Protein 4L0M (pdb70)

Secondary structure (DSSP, 8-state):
-EEEE--HHHHHHHTT-EEEEEEEE-TTS--EEEEEEEETTEEEEEEE--SSHHHHHHHHHHHHHHS----EEEEEEEEE---SS---TT-EEEEEEEEESS---GGGTPPTTPPTTS-SSEEPPHHHHHHHHHHHHTT-SSS-EEEEEEEE-SS---SSTHHHHHHHH-TT--EE--HHHHHHHHHHTT--EEEEEEEEE-TTSTTHHHHHHHHHHHHHHHHH--HHHHHH-

Radius of gyration: 16.84 Å; Cα contacts (8 Å, |Δi|>4): 533; chains: 1; bounding box: 44×39×43 Å

CATH classification: 3.40.50.1580

Nearest PDB structures (foldseek):
  4l0m-assembly1_A-2  TM=1.003E+00  e=1.814E-49  Borreliella burgdorferi B31
  3eei-assembly1_B  TM=9.408E-01  e=2.701E-27  Neisseria meningitidis serogroup B
  3dp9-assembly1_A  TM=9.352E-01  e=5.980E-27  Vibrio cholerae
  4x24-assembly1_B  TM=9.252E-01  e=3.898E-27  Vibrio cholerae O395
  5dk6-assembly1_A  TM=9.199E-01  e=3.980E-26  Colwellia psychrerythraea 34H

Organism: Borreliella burgdorferi (strain ATCC 35210 / DSM 4680 / CIP 102532 / B31) (NCBI:txid224326)

Structure (mmCIF, N/CA/C/O backbone):
data_4L0M
#
_entry.id   4L0M
#
_cell.length_a   48.083
_cell.length_b   48.083
_cell.length_c   241.838
_cell.angle_alpha   90.000
_cell.angle_beta   90.000
_cell.angle_gamma   90.000
#
_symmetry.space_group_name_H-M   'P 43 21 2'
#
loop_
_entity.id
_entity.type
_entity.pdbx_description
1 polymer "putative 5'-methylthioadenosine/S-adenosylhomocysteine nucleosidase"
2 non-polymer ADENINE
3 water water
#
loop_
_atom_site.group_PDB
_atom_site.id
_atom_site.type_symbol
_atom_site.label_atom_id
_atom_site.label_alt_id
_atom_site.label_comp_id
_atom_site.label_asym_id
_atom_site.label_entity_id
_atom_site.label_seq_id
_atom_site.pdbx_PDB_ins_code
_atom_site.Cartn_x
_atom_site.Cartn_y
_atom_site.Cartn_z
_atom_site.occupancy
_atom_site.B_iso_or_equiv
_atom_site.auth_seq_id
_atom_site.auth_comp_id
_atom_site.auth_asym_id
_atom_site.auth_atom_id
_atom_site.pdbx_PDB_model_num
ATOM 9 N N . ILE A 1 24 ? 18.161 20.508 104.543 1.00 35.37 2 ILE A N 1
ATOM 10 C CA . ILE A 1 24 ? 17.103 19.515 104.399 1.00 30.76 2 ILE A CA 1
ATOM 11 C C . ILE A 1 24 ? 17.533 18.306 105.193 1.00 29.73 2 ILE A C 1
ATOM 12 O O . ILE A 1 24 ? 18.639 17.768 104.949 1.00 26.78 2 ILE A O 1
ATOM 17 N N . LEU A 1 25 ? 16.679 17.885 106.146 1.00 25.67 3 LEU A N 1
ATOM 18 C CA . LEU A 1 25 ? 16.949 16.712 106.964 1.00 24.73 3 LEU A CA 1
ATOM 19 C C . LEU A 1 25 ? 16.250 15.474 106.397 1.00 23.83 3 LEU A C 1
ATOM 20 O O . LEU A 1 25 ? 14.996 15.443 106.324 1.00 25.03 3 LEU A O 1
ATOM 25 N N . ILE A 1 26 ? 17.040 14.487 105.973 1.00 23.67 4 ILE A N 1
ATOM 26 C CA . ILE A 1 26 ? 16.515 13.256 105.390 1.00 26.06 4 ILE A CA 1
ATOM 27 C C . ILE A 1 26 ? 16.687 12.201 106.480 1.00 24.64 4 ILE A C 1
ATOM 28 O O . ILE A 1 26 ? 17.797 11.924 106.935 1.00 25.11 4 ILE A O 1
ATOM 33 N N . ILE A 1 27 ? 15.567 11.651 106.927 1.00 24.12 5 ILE A N 1
ATOM 34 C CA . ILE A 1 27 ? 15.537 10.806 108.118 1.00 23.31 5 ILE A CA 1
ATOM 35 C C . ILE A 1 27 ? 15.053 9.432 107.701 1.00 21.51 5 ILE A C 1
ATOM 36 O O . ILE A 1 27 ? 13.975 9.277 107.092 1.00 22.06 5 ILE A O 1
ATOM 41 N N . SER A 1 28 ? 15.813 8.459 108.136 1.00 22.69 6 SER A N 1
ATOM 42 C CA . SER A 1 28 ? 15.604 7.034 107.860 1.00 22.39 6 SER A CA 1
ATOM 43 C C . SER A 1 28 ? 15.819 6.312 109.171 1.00 24.02 6 SER A C 1
ATOM 44 O O . SER A 1 28 ? 16.609 6.772 110.017 1.00 23.27 6 SER A O 1
ATOM 47 N N . ALA A 1 29 ? 15.169 5.156 109.310 1.00 22.14 7 ALA A N 1
ATOM 48 C CA . ALA A 1 29 ? 15.208 4.371 110.545 1.00 23.33 7 ALA A CA 1
ATOM 49 C C . ALA A 1 29 ? 16.344 3.348 110.519 1.00 26.61 7 ALA A C 1
ATOM 50 O O . ALA A 1 29 ? 17.029 3.174 111.505 1.00 25.53 7 ALA A O 1
ATOM 60 N N . GLN A 1 31 ? 19.774 1.340 108.656 1.00 34.26 9 GLN A N 1
ATOM 61 C CA A GLN A 1 31 ? 20.996 1.628 107.899 0.50 37.15 9 GLN A CA 1
ATOM 62 C CA B GLN A 1 31 ? 20.997 1.623 107.902 0.50 35.46 9 GLN A CA 1
ATOM 63 C C . GLN A 1 31 ? 20.832 1.296 106.418 1.00 34.64 9 GLN A C 1
ATOM 64 O O . GLN A 1 31 ? 21.370 1.982 105.579 1.00 34.91 9 GLN A O 1
ATOM 75 N N . GLU A 1 32 ? 20.081 0.246 106.120 1.00 31.95 10 GLU A N 1
ATOM 76 C CA . GLU A 1 32 ? 19.790 -0.131 104.737 1.00 35.91 10 GLU A CA 1
ATOM 77 C C . GLU A 1 32 ? 19.040 0.974 104.010 1.00 32.37 10 GLU A C 1
ATOM 78 O O . GLU A 1 32 ? 19.197 1.152 102.796 1.00 31.38 10 GLU A O 1
ATOM 84 N N . GLU A 1 33 ? 18.183 1.677 104.749 1.00 29.24 11 GLU A N 1
ATOM 85 C CA . GLU A 1 33 ? 17.350 2.702 104.156 1.00 30.58 11 GLU A CA 1
ATOM 86 C C . GLU A 1 33 ? 18.196 3.947 103.986 1.00 31.03 11 GLU A C 1
ATOM 87 O O . GLU A 1 33 ? 18.118 4.621 102.954 1.00 31.90 11 GLU A O 1
ATOM 93 N N . SER A 1 34 ? 19.014 4.259 104.990 1.00 30.80 12 SER A N 1
ATOM 94 C CA . SER A 1 34 ? 19.842 5.464 104.914 1.00 32.88 12 SER A CA 1
ATOM 95 C C . SER A 1 34 ? 20.959 5.265 103.867 1.00 34.20 12 SER A C 1
ATOM 96 O O . SER A 1 34 ? 21.426 6.227 103.269 1.00 34.24 12 SER A O 1
ATOM 99 N N . GLU A 1 35 ? 21.389 4.029 103.649 1.00 35.17 13 GLU A N 1
ATOM 100 C CA . GLU A 1 35 ? 22.488 3.781 102.696 1.00 39.78 13 GLU A CA 1
ATOM 101 C C . GLU A 1 35 ? 22.147 4.272 101.278 1.00 37.93 13 GLU A C 1
ATOM 102 O O . GLU A 1 35 ? 23.016 4.786 100.561 1.00 40.30 13 GLU A O 1
ATOM 108 N N . GLU A 1 36 ? 20.877 4.165 100.899 1.00 35.84 14 GLU A N 1
ATOM 109 C CA . GLU A 1 36 ? 20.417 4.613 99.577 1.00 33.16 14 GLU A CA 1
ATOM 110 C C . GLU A 1 36 ? 20.336 6.093 99.420 1.00 32.17 14 GLU A C 1
ATOM 111 O O . GLU A 1 36 ? 20.349 6.595 98.304 1.00 35.03 14 GLU A O 1
ATOM 117 N N . ILE A 1 37 ? 20.238 6.795 100.538 1.00 30.07 15 ILE A N 1
ATOM 118 C CA . ILE A 1 37 ? 20.404 8.236 100.562 1.00 29.39 15 ILE A CA 1
ATOM 119 C C . ILE A 1 37 ? 21.919 8.606 100.570 1.00 31.41 15 ILE A C 1
ATOM 120 O O . ILE A 1 37 ? 22.362 9.496 99.829 1.00 34.24 15 ILE A O 1
ATOM 125 N N . ASN A 1 38 ? 22.689 7.938 101.429 1.00 34.54 16 ASN A N 1
ATOM 126 C CA . ASN A 1 38 ? 24.112 8.266 101.611 1.00 34.77 16 ASN A CA 1
ATOM 127 C C . ASN A 1 38 ? 24.937 8.075 100.299 1.00 37.36 16 ASN A C 1
ATOM 128 O O . ASN A 1 38 ? 25.778 8.917 99.968 1.00 42.36 16 ASN A O 1
ATOM 133 N N . LYS A 1 39 ? 24.639 7.019 99.547 1.00 39.18 17 LYS A N 1
ATOM 134 C CA . LYS A 1 39 ? 25.156 6.821 98.176 1.00 41.77 17 LYS A CA 1
ATOM 135 C C . LYS A 1 39 ? 25.076 8.024 97.226 1.00 45.75 17 LYS A C 1
ATOM 136 O O . LYS A 1 39 ? 25.913 8.151 96.327 1.00 49.01 17 LYS A O 1
ATOM 142 N N . ILE A 1 40 ? 24.063 8.875 97.375 1.00 41.76 18 ILE A N 1
ATOM 143 C CA . ILE A 1 40 ? 23.815 9.931 96.393 1.00 41.61 18 ILE A CA 1
ATOM 144 C C . ILE A 1 40 ? 24.159 11.306 96.936 1.00 40.21 18 ILE A C 1
ATOM 145 O O . I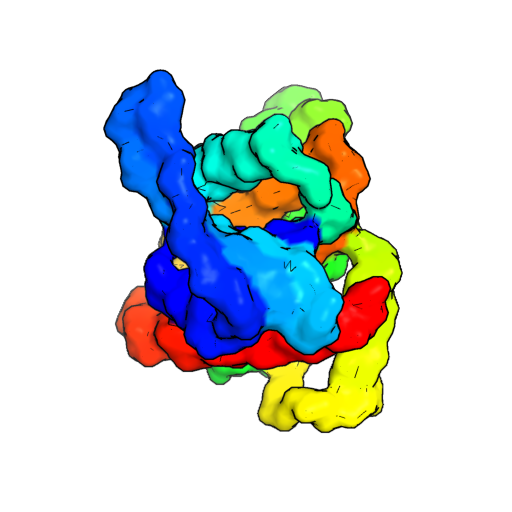LE A 1 40 ? 23.846 12.308 96.330 1.00 41.85 18 ILE A O 1
ATOM 150 N N . LEU A 1 41 ? 24.810 11.353 98.089 1.00 40.08 19 LEU A N 1
ATOM 151 C CA . LEU A 1 41 ? 25.275 12.618 98.621 1.00 41.07 19 LEU A CA 1
ATOM 152 C C . LEU A 1 41 ? 26.585 13.000 97.916 1.00 45.35 19 LEU A C 1
ATOM 153 O O . LEU A 1 41 ? 27.482 12.158 97.786 1.00 50.89 19 LEU A O 1
ATOM 158 N N . ASP A 1 42 ? 26.678 14.256 97.477 1.00 45.84 20 ASP A N 1
ATOM 159 C CA . ASP A 1 42 ? 27.934 14.844 97.008 1.00 48.34 20 ASP A CA 1
ATOM 160 C C . ASP A 1 42 ? 28.591 15.568 98.195 1.00 50.66 20 ASP A C 1
ATOM 161 O O . ASP A 1 42 ? 27.897 16.029 99.107 1.00 48.08 20 ASP A O 1
ATOM 166 N N . ASN A 1 43 ? 29.921 15.688 98.183 1.00 52.22 21 ASN A N 1
ATOM 167 C CA . ASN A 1 43 ? 30.661 16.347 99.291 1.00 51.23 21 ASN A CA 1
ATOM 168 C C . ASN A 1 43 ? 30.369 15.725 100.672 1.00 44.85 21 ASN A C 1
ATOM 169 O O . ASN A 1 43 ? 30.365 16.427 101.706 1.00 46.09 21 ASN A O 1
ATOM 174 N N . LYS A 1 44 ? 30.142 14.413 100.668 1.00 40.98 22 LYS A N 1
ATOM 175 C CA . LYS A 1 44 ? 29.732 13.675 101.853 1.00 44.47 22 LYS A CA 1
ATOM 176 C C . LYS A 1 44 ? 30.819 13.743 102.921 1.00 49.30 22 LYS A C 1
ATOM 177 O O . LYS A 1 44 ? 31.991 13.447 102.648 1.00 51.79 22 LYS A O 1
ATOM 183 N N . GLU A 1 45 ? 30.430 14.155 104.124 1.00 48.53 23 GLU A N 1
ATOM 184 C CA . GLU A 1 45 ? 31.317 14.126 105.276 1.00 49.67 23 GLU A CA 1
ATOM 185 C C . GLU A 1 45 ? 30.637 13.438 106.452 1.00 51.48 23 GLU A C 1
ATOM 186 O O . GLU A 1 45 ? 29.429 13.590 106.650 1.00 50.65 23 GLU A O 1
ATOM 192 N N . GLU A 1 46 ? 31.420 12.671 107.208 1.00 47.23 24 GLU A N 1
ATOM 193 C CA . GLU A 1 46 ? 30.986 12.086 108.468 1.00 47.10 24 GLU A CA 1
ATOM 194 C C . GLU A 1 46 ? 31.114 13.145 109.553 1.00 46.07 24 GLU A C 1
ATOM 195 O O . GLU A 1 46 ? 32.189 13.755 109.703 1.00 41.06 24 GLU A O 1
ATOM 201 N N . ILE A 1 47 ? 30.026 13.380 110.298 1.00 43.38 25 ILE A N 1
ATOM 202 C CA . ILE A 1 47 ? 30.055 14.270 111.467 1.00 42.55 25 ILE A CA 1
ATOM 203 C C . ILE A 1 47 ? 29.690 13.491 112.725 1.00 42.74 25 ILE A C 1
ATOM 204 O O . ILE A 1 47 ? 28.692 12.778 112.742 1.00 44.71 25 ILE A O 1
ATOM 209 N N . VAL A 1 48 ? 30.494 13.654 113.778 1.00 43.23 26 VAL A N 1
ATOM 210 C CA . VAL A 1 48 ? 30.374 12.863 115.001 1.00 44.26 26 VAL A CA 1
ATOM 211 C C . VAL A 1 48 ? 29.769 13.690 116.135 1.00 43.90 26 VAL A C 1
ATOM 212 O O . VAL A 1 48 ? 30.230 14.791 116.426 1.00 42.97 26 VAL A O 1
ATOM 216 N N . LEU A 1 49 ? 28.704 13.157 116.744 1.00 43.68 27 LEU A N 1
ATOM 217 C CA . LEU A 1 49 ? 28.093 13.746 117.929 1.00 41.37 27 LEU A CA 1
ATOM 218 C C . LEU A 1 49 ? 28.498 12.853 119.093 1.00 38.01 27 LEU A C 1
ATOM 219 O O . LEU A 1 49 ? 28.328 11.612 119.036 1.00 34.97 27 LEU A O 1
ATOM 224 N N . ASN A 1 50 ? 29.087 13.480 120.114 1.00 38.65 28 ASN A N 1
ATOM 225 C CA . ASN A 1 50 ? 29.767 12.740 121.182 1.00 42.27 28 ASN A CA 1
ATOM 226 C C . ASN A 1 50 ? 29.853 13.461 122.529 1.00 40.49 28 ASN A C 1
ATOM 227 O O . ASN A 1 50 ? 30.614 13.044 123.383 1.00 41.93 28 ASN A O 1
ATOM 232 N N . ASP A 1 51 ? 29.070 14.517 122.737 1.00 43.78 29 ASP A N 1
ATOM 233 C CA . ASP A 1 51 ? 29.060 15.206 124.035 1.00 44.88 29 ASP A CA 1
ATOM 234 C C . ASP A 1 51 ? 28.689 14.307 125.216 1.00 42.30 29 ASP A C 1
ATOM 235 O O . ASP A 1 51 ? 28.960 14.670 126.348 1.00 41.84 29 ASP A O 1
ATOM 240 N N . TYR A 1 52 ? 28.085 13.144 124.950 1.00 36.84 30 TYR A N 1
ATOM 241 C CA . TYR A 1 52 ? 27.679 12.200 125.992 1.00 32.17 30 TYR A CA 1
ATOM 242 C C . TYR A 1 52 ? 28.315 10.866 125.687 1.00 32.48 30 TYR A C 1
ATOM 243 O O . TYR A 1 52 ? 27.923 9.832 126.226 1.00 30.43 30 TYR A O 1
ATOM 252 N N . LEU A 1 53 ? 29.360 10.906 124.850 1.00 39.09 31 LEU A N 1
ATOM 253 C CA . LEU A 1 53 ? 30.100 9.724 124.419 1.00 36.09 31 LEU A CA 1
ATOM 254 C C . LEU A 1 53 ? 29.255 8.755 123.614 1.00 37.65 31 LEU A C 1
ATOM 255 O O . LEU A 1 53 ? 29.555 7.563 123.540 1.00 34.99 31 LEU A O 1
ATOM 260 N N . GLU A 1 54 ? 28.191 9.250 122.993 1.00 37.47 32 GLU A N 1
ATOM 261 C CA . GLU A 1 54 ? 27.315 8.370 122.225 1.00 36.50 32 GLU A CA 1
ATOM 262 C C . GLU A 1 54 ? 27.907 7.993 120.872 1.00 37.32 32 GLU A C 1
ATOM 263 O O . GLU A 1 54 ? 27.485 7.005 120.267 1.00 34.67 32 GLU A O 1
ATOM 269 N N . ASN A 1 55 ? 28.903 8.767 120.424 1.00 37.36 33 ASN A N 1
ATOM 270 C CA . ASN A 1 55 ? 29.632 8.468 119.194 1.00 38.63 33 ASN A CA 1
ATOM 271 C C . ASN A 1 55 ? 28.633 8.160 118.070 1.00 36.03 33 ASN A C 1
ATOM 272 O O . ASN A 1 55 ? 28.565 7.043 117.548 1.00 38.38 33 ASN A O 1
ATOM 277 N N . LYS A 1 56 ? 27.836 9.174 117.766 1.00 36.13 34 LYS A N 1
ATOM 278 C CA . LYS A 1 56 ? 26.773 9.079 116.765 1.00 35.62 34 LYS A CA 1
ATOM 279 C C . LYS A 1 56 ? 27.198 9.752 115.478 1.00 31.38 34 LYS A C 1
ATOM 280 O O . LYS A 1 56 ? 27.386 10.975 115.438 1.00 34.28 34 LYS A O 1
ATOM 286 N N . LYS A 1 57 ? 27.225 8.968 114.415 1.00 35.65 35 LYS A N 1
ATOM 287 C CA A LYS A 1 57 ? 27.626 9.498 113.123 0.50 36.37 35 LYS A CA 1
ATOM 288 C CA B LYS A 1 57 ? 27.625 9.438 113.082 0.50 36.90 35 LYS A CA 1
ATOM 289 C C . LYS A 1 57 ? 26.424 9.888 112.248 1.00 35.74 35 LYS A C 1
ATOM 290 O O . LYS A 1 57 ? 25.474 9.122 112.090 1.00 35.02 35 LYS A O 1
ATOM 301 N N . ILE A 1 58 ? 26.467 11.127 111.734 1.00 36.54 36 ILE A N 1
ATOM 302 C CA . ILE A 1 58 ? 25.510 11.621 110.724 1.00 33.55 36 ILE A CA 1
ATOM 303 C C . ILE A 1 58 ? 26.310 12.055 109.484 1.00 37.95 36 ILE A C 1
ATOM 304 O O . ILE A 1 58 ? 27.494 12.395 109.592 1.00 39.52 36 ILE A O 1
ATOM 309 N N . TYR A 1 59 ? 25.679 12.031 108.311 1.00 37.53 37 TYR A N 1
ATOM 310 C CA . TYR A 1 59 ? 26.370 12.422 107.081 1.00 36.17 37 TYR A CA 1
ATOM 311 C C . TYR A 1 59 ? 25.756 13.687 106.543 1.00 37.85 37 TYR A C 1
ATOM 312 O O . TYR A 1 59 ? 24.526 13.844 106.522 1.00 38.17 37 TYR A O 1
ATOM 321 N N . LYS A 1 60 ? 26.617 14.617 106.159 1.00 33.52 38 LYS A N 1
ATOM 322 C CA . LYS A 1 60 ? 26.211 15.905 105.652 1.00 37.17 38 LYS A CA 1
ATOM 323 C C . LYS A 1 60 ? 26.783 16.012 104.251 1.00 37.94 38 LYS A C 1
ATOM 324 O O . LYS A 1 60 ? 27.864 15.459 103.967 1.00 43.22 38 LYS A O 1
ATOM 330 N N . GLY A 1 61 ? 26.067 16.697 103.376 1.00 36.65 39 GLY A N 1
ATOM 331 C CA . GLY A 1 61 ? 26.442 16.738 101.977 1.00 36.71 39 GLY A CA 1
ATOM 332 C C . GLY A 1 61 ? 25.506 17.586 101.145 1.00 36.59 39 GLY A C 1
ATOM 333 O O . GLY A 1 61 ? 24.873 18.509 101.653 1.00 35.12 39 GLY A O 1
ATOM 334 N N . LYS A 1 62 ? 25.470 17.284 99.848 1.00 36.90 40 LYS A N 1
ATOM 335 C CA . LYS A 1 62 ? 24.583 17.961 98.926 1.00 39.66 40 LYS A CA 1
ATOM 336 C C . LYS A 1 62 ? 23.884 16.969 98.022 1.00 36.00 40 LYS A C 1
ATOM 337 O O . LYS A 1 62 ? 24.443 15.925 97.655 1.00 38.21 40 LYS A O 1
ATOM 343 N N . ILE A 1 63 ? 22.632 17.299 97.699 1.00 36.13 41 ILE A N 1
ATOM 344 C CA A ILE A 1 63 ? 21.877 16.598 96.677 0.50 36.49 41 ILE A CA 1
ATOM 345 C CA B ILE A 1 63 ? 21.889 16.593 96.669 0.50 35.14 41 ILE A CA 1
ATOM 346 C C . ILE A 1 63 ? 21.415 17.649 95.669 1.00 34.93 41 ILE A C 1
ATOM 347 O O . ILE A 1 63 ? 20.664 18.560 96.026 1.00 33.09 41 ILE A O 1
ATOM 356 N N . LEU A 1 64 ? 21.882 17.528 94.421 1.00 38.79 42 LEU A N 1
ATOM 357 C CA . LEU A 1 64 ? 21.574 18.477 93.353 1.00 37.19 42 LEU A CA 1
ATOM 358 C C . LEU A 1 64 ? 21.743 19.907 93.834 1.00 38.03 42 LEU A C 1
ATOM 359 O O . LEU A 1 64 ? 20.868 20.730 93.647 1.00 37.72 42 LEU A O 1
ATOM 364 N N . GLY A 1 65 ? 22.870 20.175 94.500 1.00 38.47 43 GLY A N 1
ATOM 365 C CA . GLY A 1 65 ? 23.197 21.521 94.961 1.00 40.53 43 GLY A CA 1
ATOM 366 C C . GLY A 1 65 ? 22.477 22.015 96.190 1.00 37.38 43 GLY A C 1
ATOM 367 O O . GLY A 1 65 ? 22.580 23.195 96.536 1.00 38.81 43 GLY A O 1
ATOM 368 N N . LYS A 1 66 ? 21.751 21.135 96.874 1.00 37.84 44 LYS A N 1
ATOM 369 C CA . LYS A 1 66 ? 20.991 21.552 98.044 1.00 38.28 44 LYS A CA 1
ATOM 370 C C . LYS A 1 66 ? 21.578 20.887 99.264 1.00 33.07 44 LYS A C 1
ATOM 371 O O . LYS A 1 66 ? 21.913 19.704 99.229 1.00 38.73 44 LYS A O 1
ATOM 377 N N . ASP A 1 67 ? 21.741 21.677 100.322 1.00 35.46 45 ASP A N 1
ATOM 378 C CA . ASP A 1 67 ? 22.378 21.200 101.553 1.00 37.83 45 ASP A CA 1
ATOM 379 C C . ASP A 1 67 ? 21.506 20.167 102.268 1.00 34.93 45 ASP A C 1
ATOM 380 O O . ASP A 1 67 ? 20.341 20.436 102.509 1.00 34.17 45 ASP A O 1
ATOM 385 N N . VAL A 1 68 ? 22.085 19.006 102.571 1.00 40.08 46 VAL A N 1
ATOM 386 C CA . VAL A 1 68 ? 21.370 17.871 103.171 1.00 38.94 46 VAL A CA 1
ATOM 387 C C . VAL A 1 68 ? 22.144 17.243 104.351 1.00 38.28 46 VAL A C 1
ATOM 388 O O . VAL A 1 68 ? 23.380 17.095 104.306 1.00 35.90 46 VAL A O 1
ATOM 392 N N . ILE A 1 69 ? 21.399 16.878 105.404 1.00 35.10 47 ILE A N 1
ATOM 393 C CA . ILE A 1 69 ? 21.881 15.983 106.459 1.00 31.86 47 ILE A CA 1
ATOM 394 C C . ILE A 1 69 ? 21.117 14.665 106.348 1.00 31.66 47 ILE A C 1
ATOM 395 O O . ILE A 1 69 ? 19.884 14.681 106.320 1.00 30.07 47 ILE A O 1
ATOM 400 N N . SER A 1 70 ? 21.831 13.547 106.228 1.00 29.19 48 SER A N 1
ATOM 401 C CA . SER A 1 70 ? 21.199 12.218 106.282 1.00 29.30 48 SER A CA 1
ATOM 402 C C . SER A 1 70 ? 21.387 11.734 107.700 1.00 31.16 48 SER A C 1
ATOM 403 O O . SER A 1 70 ? 22.546 11.643 108.207 1.00 29.83 48 SER A O 1
ATOM 406 N N . LEU A 1 71 ? 20.248 11.451 108.341 1.00 25.36 49 LEU A N 1
ATOM 407 C CA . LEU A 1 71 ? 20.216 10.961 109.719 1.00 25.97 49 LEU A CA 1
ATOM 408 C C . LEU A 1 71 ? 19.600 9.584 109.755 1.00 27.34 49 LEU A C 1
ATOM 409 O O . LEU A 1 71 ? 18.516 9.375 109.187 1.00 30.03 49 LEU A O 1
ATOM 414 N N . THR A 1 72 ? 20.262 8.656 110.440 1.00 24.98 50 THR A N 1
ATOM 415 C CA . THR A 1 72 ? 19.706 7.330 110.691 1.00 24.66 50 THR A CA 1
ATOM 416 C C . THR A 1 72 ? 19.281 7.247 112.149 1.00 24.17 50 THR A C 1
ATOM 417 O O . THR A 1 72 ? 20.098 7.458 113.013 1.00 23.77 50 THR A O 1
ATOM 421 N N . THR A 1 73 ? 18.003 6.979 112.448 1.00 21.31 51 THR A N 1
ATOM 422 C CA . THR A 1 73 ? 17.525 7.047 113.838 1.00 20.10 51 THR A CA 1
ATOM 423 C C . THR A 1 73 ? 17.498 5.727 114.657 1.00 19.17 51 THR A C 1
ATOM 424 O O . THR A 1 73 ? 17.465 5.758 115.905 1.00 22.63 51 THR A O 1
ATOM 428 N N . GLY A 1 74 ? 17.430 4.594 113.982 1.00 20.88 52 GLY A N 1
ATOM 429 C CA . GLY A 1 74 ? 17.038 3.360 114.609 1.00 21.60 52 GLY A CA 1
ATOM 430 C C . GLY A 1 7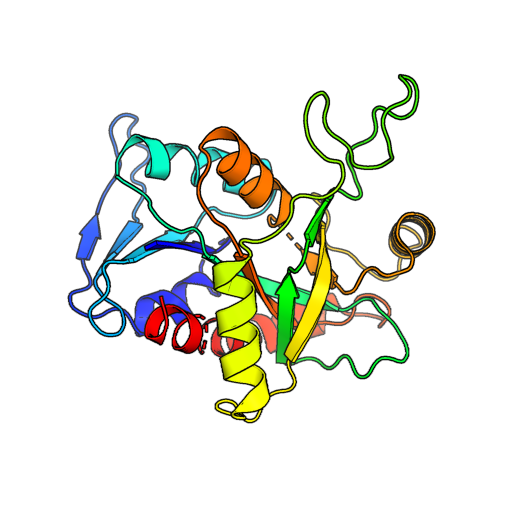4 ? 15.519 3.336 114.537 1.00 23.99 52 GLY A C 1
ATOM 431 O O . GLY A 1 74 ? 14.904 4.338 114.159 1.00 23.58 52 GLY A O 1
ATOM 432 N N . ILE A 1 75 ? 14.941 2.200 114.881 1.00 21.50 53 ILE A N 1
ATOM 433 C CA . ILE A 1 75 ? 13.528 1.904 114.674 1.00 20.68 53 ILE A CA 1
ATOM 434 C C . ILE A 1 75 ? 12.585 2.383 115.789 1.00 19.71 53 ILE A C 1
ATOM 435 O O . ILE A 1 75 ? 12.846 2.252 116.981 1.00 20.82 53 ILE A O 1
ATOM 440 N N . GLY A 1 76 ? 11.430 2.895 115.371 1.00 19.08 54 GLY A N 1
ATOM 441 C CA . GLY A 1 76 ? 10.345 3.093 116.269 1.00 17.49 54 GLY A CA 1
ATOM 442 C C . GLY A 1 76 ? 10.212 4.572 116.653 1.00 18.88 54 GLY A C 1
ATOM 443 O O . GLY A 1 76 ? 11.047 5.399 116.298 1.00 19.47 54 GLY A O 1
ATOM 444 N N . LYS A 1 77 ? 9.109 4.867 117.320 1.00 19.38 55 LYS A N 1
ATOM 445 C CA . LYS A 1 77 ? 8.754 6.293 117.573 1.00 19.32 55 LYS A CA 1
ATOM 446 C C . LYS A 1 77 ? 9.787 7.068 118.411 1.00 17.46 55 LYS A C 1
ATOM 447 O O . LYS A 1 77 ? 10.069 8.281 118.135 1.00 17.64 55 LYS A O 1
ATOM 453 N N . VAL A 1 78 ? 10.276 6.452 119.474 1.00 18.72 56 VAL A N 1
ATOM 454 C CA . VAL A 1 78 ? 11.189 7.121 120.412 1.00 16.87 56 VAL A CA 1
ATOM 455 C C . VAL A 1 78 ? 12.550 7.299 119.776 1.00 17.32 56 VAL A C 1
ATOM 456 O O . VAL A 1 78 ? 13.089 8.385 119.885 1.00 16.72 56 VAL A O 1
ATOM 460 N N . ASN A 1 79 ? 13.039 6.311 119.045 1.00 17.34 57 ASN A N 1
ATOM 461 C CA . ASN A 1 79 ? 14.340 6.509 118.347 1.00 18.29 57 ASN A CA 1
ATOM 462 C C . ASN A 1 79 ? 14.210 7.688 117.373 1.00 18.11 57 ASN A C 1
ATOM 463 O O . ASN A 1 79 ? 15.101 8.542 117.314 1.00 18.92 57 ASN A O 1
ATOM 468 N N . ALA A 1 80 ? 13.093 7.746 116.618 1.00 14.77 58 ALA A N 1
ATOM 469 C CA . ALA A 1 80 ? 12.917 8.687 115.536 1.00 16.49 58 ALA A CA 1
ATOM 470 C C . ALA A 1 80 ? 12.859 10.082 116.180 1.00 15.38 58 ALA A C 1
ATOM 471 O O . ALA A 1 80 ? 13.396 11.092 115.641 1.00 16.54 58 ALA A O 1
ATOM 473 N N . ALA A 1 81 ? 12.068 10.187 117.250 1.00 16.65 59 ALA A N 1
ATOM 474 C CA . ALA A 1 81 ? 11.843 11.482 117.940 1.00 17.32 59 ALA A CA 1
ATOM 475 C C . ALA A 1 81 ? 13.146 11.975 118.566 1.00 17.84 59 ALA A C 1
ATOM 476 O O . ALA A 1 81 ? 13.513 13.169 118.429 1.00 20.68 59 ALA A O 1
ATOM 478 N N . THR A 1 82 ? 13.847 11.066 119.215 1.00 17.34 60 THR A N 1
ATOM 479 C CA . THR A 1 82 ? 15.043 11.369 120.001 1.00 17.85 60 THR A CA 1
ATOM 480 C C . THR A 1 82 ? 16.137 11.944 119.059 1.00 19.30 60 THR A C 1
ATOM 481 O O . THR A 1 82 ? 16.603 13.102 119.279 1.00 19.12 60 THR A O 1
ATOM 485 N N . TRP A 1 83 ? 16.446 11.230 117.985 1.00 18.47 61 TRP A N 1
ATOM 486 C CA . TRP A 1 83 ? 17.493 11.660 117.053 1.00 21.15 61 TRP A CA 1
ATOM 487 C C . TRP A 1 83 ? 17.098 12.847 116.155 1.00 21.55 61 TRP A C 1
ATOM 488 O O . TRP A 1 83 ? 17.934 13.712 115.896 1.00 22.44 61 TRP A O 1
ATOM 499 N N . SER A 1 84 ? 15.835 12.921 115.682 1.00 19.75 62 SER A N 1
ATOM 500 C CA A SER A 1 84 ? 15.345 14.078 114.933 0.50 20.06 62 SER A CA 1
ATOM 501 C CA B SER A 1 84 ? 15.438 14.084 114.896 0.50 19.01 62 SER A CA 1
ATOM 502 C C . SER A 1 84 ? 15.486 15.317 115.792 1.00 21.16 62 SER A C 1
ATOM 503 O O . SER A 1 84 ? 15.925 16.406 115.327 1.00 21.32 62 SER A O 1
ATOM 508 N N . SER A 1 85 ? 15.117 15.177 117.064 1.00 20.75 63 SER A N 1
ATOM 509 C CA . SER A 1 85 ? 15.193 16.295 117.998 1.00 25.01 63 SER A CA 1
ATOM 510 C C . SER A 1 85 ? 16.664 16.782 118.187 1.00 23.72 63 SER A C 1
ATOM 511 O O . SER A 1 85 ? 16.916 17.992 118.150 1.00 26.92 63 SER A O 1
ATOM 514 N N . GLN A 1 86 ? 17.584 15.845 118.364 1.00 26.49 64 GLN A N 1
ATOM 515 C CA . GLN A 1 86 ? 19.013 16.164 118.528 1.00 26.58 64 GLN A CA 1
ATOM 516 C C . GLN A 1 86 ? 19.463 16.996 117.338 1.00 30.63 64 GLN A C 1
ATOM 517 O O . GLN A 1 86 ? 19.985 18.102 117.520 1.00 31.12 64 GLN A O 1
ATOM 523 N N . ILE A 1 87 ? 19.179 16.519 116.124 1.00 28.23 65 ILE A N 1
ATOM 524 C CA . ILE A 1 87 ? 19.730 17.167 114.955 1.00 30.64 65 ILE A CA 1
ATOM 525 C C . ILE A 1 87 ? 19.121 18.539 114.779 1.00 28.02 65 ILE A C 1
ATOM 526 O O . ILE A 1 87 ? 19.812 19.473 114.386 1.00 32.85 65 ILE A O 1
ATOM 531 N N . ILE A 1 88 ? 17.824 18.661 115.070 1.00 29.07 66 ILE A N 1
ATOM 532 C CA . ILE A 1 88 ? 17.123 19.912 114.961 1.00 26.65 66 ILE A CA 1
ATOM 533 C C . ILE A 1 88 ? 17.685 20.953 115.958 1.00 31.94 66 ILE A C 1
ATOM 534 O O . ILE A 1 88 ? 17.653 22.180 115.695 1.00 30.32 66 ILE A O 1
ATOM 539 N N . SER A 1 89 ? 18.183 20.471 117.096 1.00 32.07 67 SER A N 1
ATOM 540 C CA . SER A 1 89 ? 18.791 21.343 118.093 1.00 36.98 67 SER A CA 1
ATOM 541 C C . SER A 1 89 ? 20.133 21.890 117.608 1.00 36.76 67 SER A C 1
ATOM 542 O O . SER A 1 89 ? 20.488 23.004 117.958 1.00 39.78 67 SER A O 1
ATOM 545 N N . LYS A 1 90 ? 20.860 21.102 116.826 1.00 38.09 68 LYS A N 1
ATOM 546 C CA . LYS A 1 90 ? 22.263 21.387 116.484 1.00 40.50 68 LYS A CA 1
ATOM 547 C C . LYS A 1 90 ? 22.488 22.011 115.097 1.00 42.39 68 LYS A C 1
ATOM 548 O O . LYS A 1 90 ? 23.622 22.383 114.758 1.00 42.30 68 LYS A O 1
ATOM 554 N N . TYR A 1 91 ? 21.442 22.050 114.280 1.00 39.92 69 TYR A N 1
ATOM 555 C CA . TYR A 1 91 ? 21.521 22.585 112.922 1.00 40.65 69 TYR A CA 1
ATOM 556 C C . TYR A 1 91 ? 20.248 23.295 112.580 1.00 37.35 69 TYR A C 1
ATOM 557 O O . TYR A 1 91 ? 19.191 23.046 113.158 1.00 42.96 69 TYR A O 1
ATOM 566 N N . LYS A 1 92 ? 20.340 24.199 111.617 1.00 39.04 70 LYS A N 1
ATOM 567 C CA . LYS A 1 92 ? 19.178 24.935 111.181 1.00 39.32 70 LYS A CA 1
ATOM 568 C C . LYS A 1 92 ? 18.410 24.156 110.107 1.00 36.84 70 LYS A C 1
ATOM 569 O O . LYS A 1 92 ? 18.739 24.244 108.924 1.00 35.25 70 LYS A O 1
ATOM 575 N N . ILE A 1 93 ? 17.365 23.425 110.505 1.00 35.54 71 ILE A N 1
ATOM 576 C CA . ILE A 1 93 ? 16.645 22.553 109.568 1.00 33.13 71 ILE A CA 1
ATOM 577 C C . ILE A 1 93 ? 15.472 23.273 108.944 1.00 31.72 71 ILE A C 1
ATOM 578 O O . ILE A 1 93 ? 14.611 23.803 109.643 1.00 30.36 71 ILE A O 1
ATOM 583 N N . THR A 1 94 ? 15.398 23.245 107.616 1.00 31.64 72 THR A N 1
ATOM 584 C CA . THR A 1 94 ? 14.317 23.932 106.909 1.00 34.13 72 THR A CA 1
ATOM 585 C C . THR A 1 94 ? 13.238 22.984 106.395 1.00 28.72 72 THR A C 1
ATOM 586 O O . THR A 1 94 ? 12.105 23.370 106.227 1.00 27.85 72 THR A O 1
ATOM 590 N N . HIS A 1 95 ? 13.607 21.747 106.105 1.00 30.92 73 HIS A N 1
ATOM 591 C CA . HIS A 1 95 ? 12.645 20.778 105.567 1.00 28.93 73 HIS A CA 1
ATOM 592 C C . HIS A 1 95 ? 13.016 19.427 106.130 1.00 25.67 73 HIS A C 1
ATOM 593 O O . HIS A 1 95 ? 14.188 19.173 106.383 1.00 26.08 73 HIS A O 1
ATOM 600 N N . ILE A 1 96 ? 12.006 18.598 106.373 1.00 23.58 74 ILE A N 1
ATOM 601 C CA A ILE A 1 96 ? 12.169 17.204 106.861 0.50 23.21 74 ILE A CA 1
ATOM 602 C CA B ILE A 1 96 ? 12.318 17.212 106.751 0.50 22.23 74 ILE A CA 1
ATOM 603 C C . ILE A 1 96 ? 11.628 16.255 105.785 1.00 21.38 74 ILE A C 1
ATOM 604 O O . ILE A 1 96 ? 10.425 16.372 105.443 1.00 21.52 74 ILE A O 1
ATOM 613 N N . ILE A 1 97 ? 12.412 15.289 105.311 1.00 23.62 75 ILE A N 1
ATOM 614 C CA . ILE A 1 97 ? 11.891 14.212 104.484 1.00 22.00 75 ILE A CA 1
ATOM 615 C C . ILE A 1 97 ? 12.189 12.872 105.181 1.00 22.29 75 ILE A C 1
ATOM 616 O O . ILE A 1 97 ? 13.331 12.565 105.496 1.00 20.74 75 ILE A O 1
ATOM 621 N N . ASN A 1 98 ? 11.129 12.131 105.466 1.00 18.89 76 ASN A N 1
ATOM 622 C CA . ASN A 1 98 ? 11.207 10.746 106.060 1.00 19.52 76 ASN A CA 1
ATOM 623 C C . ASN A 1 98 ? 11.197 9.704 104.933 1.00 19.30 76 ASN A C 1
ATOM 624 O O . ASN A 1 98 ? 10.194 9.498 104.241 1.00 18.37 76 ASN A O 1
ATOM 629 N N . SER A 1 99 ? 12.332 9.020 104.703 1.00 18.42 77 SER A N 1
ATOM 630 C CA . SER A 1 99 ? 12.485 8.154 103.573 1.00 19.88 77 SER A CA 1
ATOM 631 C C . SER A 1 99 ? 12.577 6.738 104.142 1.00 19.37 77 SER A C 1
ATOM 632 O O . SER A 1 99 ? 12.980 6.551 105.274 1.00 22.10 77 SER A O 1
ATOM 635 N N . GLY A 1 100 ? 12.247 5.783 103.328 1.00 20.47 78 GLY A N 1
ATOM 636 C CA . GLY A 1 100 ? 12.355 4.388 103.698 1.00 22.02 78 GLY A CA 1
ATOM 637 C C . GLY A 1 100 ? 11.206 3.509 103.288 1.00 20.94 78 GLY A C 1
ATOM 638 O O . GLY A 1 100 ? 10.554 3.737 102.283 1.00 21.36 78 GLY A O 1
ATOM 639 N N . SER A 1 101 ? 11.056 2.394 104.011 1.00 23.17 79 SER A N 1
ATOM 640 C CA . SER A 1 101 ? 10.158 1.350 103.610 1.00 22.95 79 SER A CA 1
ATOM 641 C C . SER A 1 101 ? 8.804 1.489 104.313 1.00 22.72 79 SER A C 1
ATOM 642 O O . SER A 1 101 ? 8.716 2.097 105.389 1.00 26.03 79 SER A O 1
ATOM 645 N N . SER A 1 102 ? 7.761 0.944 103.697 1.00 22.02 80 SER A N 1
ATOM 646 C CA . SER A 1 102 ? 6.425 0.986 104.232 1.00 24.07 80 SER A CA 1
ATOM 647 C C . SER A 1 102 ? 5.669 -0.296 103.918 1.00 27.19 80 SER A C 1
ATOM 648 O O . SER A 1 102 ? 5.962 -0.975 102.932 1.00 24.35 80 SER A O 1
ATOM 651 N N . GLY A 1 103 ? 4.667 -0.586 104.740 1.00 28.34 81 GLY A N 1
ATOM 652 C CA . GLY A 1 103 ? 3.788 -1.728 104.526 1.00 31.34 81 GLY A CA 1
ATOM 653 C C . GLY A 1 103 ? 2.491 -1.266 103.910 1.00 29.01 81 GLY A C 1
ATOM 654 O O . GLY A 1 103 ? 1.793 -0.457 104.487 1.00 31.47 81 GLY A O 1
ATOM 655 N N . GLY A 1 104 ? 2.194 -1.697 102.683 1.00 30.18 82 GLY A N 1
ATOM 656 C CA . GLY A 1 104 ? 0.988 -1.208 101.998 1.00 30.76 82 GLY A CA 1
ATOM 657 C C . GLY A 1 104 ? -0.251 -1.957 102.457 1.00 34.19 82 GLY A C 1
ATOM 658 O O . GLY A 1 104 ? -0.268 -3.187 102.422 1.00 34.45 82 GLY A O 1
ATOM 659 N N . ILE A 1 105 ? -1.275 -1.238 102.909 1.00 34.42 83 ILE A N 1
ATOM 660 C CA . ILE A 1 105 ? -2.412 -1.921 103.540 1.00 40.11 83 ILE A CA 1
ATOM 661 C C . ILE A 1 105 ? -3.737 -1.767 102.821 1.00 42.66 83 ILE A C 1
ATOM 662 O O . ILE A 1 105 ? -4.607 -2.633 102.989 1.00 43.86 83 ILE A O 1
ATOM 667 N N . LYS A 1 106 ? -3.904 -0.692 102.052 1.00 46.36 84 LYS A N 1
ATOM 668 C CA . LYS A 1 106 ? -5.180 -0.411 101.405 1.00 51.24 84 LYS A CA 1
ATOM 669 C C . LYS A 1 106 ? -5.413 -1.370 100.242 1.00 56.83 84 LYS A C 1
ATOM 670 O O . LYS A 1 106 ? -4.584 -1.465 99.324 1.00 49.47 84 LYS A O 1
ATOM 676 N N . GLU A 1 107 ? -6.564 -2.041 100.275 1.00 62.82 85 GLU A N 1
ATOM 677 C CA . GLU A 1 107 ? -6.890 -3.090 99.305 1.00 63.81 85 GLU A CA 1
ATOM 678 C C . GLU A 1 107 ? -7.636 -2.549 98.079 1.00 59.24 85 GLU A C 1
ATOM 679 O O . GLU A 1 107 ? -8.262 -1.481 98.129 1.00 53.07 85 GLU A O 1
ATOM 685 N N . ASN A 1 108 ? -7.504 -3.299 96.980 1.00 58.00 86 ASN A N 1
ATOM 686 C CA A ASN A 1 108 ? -8.132 -2.974 95.709 0.50 55.15 86 ASN A CA 1
ATOM 687 C CA B ASN A 1 108 ? -8.135 -2.971 95.694 0.50 56.66 86 ASN A CA 1
ATOM 688 C C . ASN A 1 108 ? -7.975 -1.497 95.328 1.00 56.76 86 ASN A C 1
ATOM 689 O O . ASN A 1 108 ? -8.960 -0.792 95.061 1.00 55.77 86 ASN A O 1
ATOM 698 N N . SER A 1 109 ? -6.722 -1.033 95.324 1.00 57.37 87 SER A N 1
ATOM 699 C CA . SER A 1 109 ? -6.392 0.336 94.899 1.00 55.18 87 SER A CA 1
ATOM 700 C C . SER A 1 109 ? -5.021 0.418 94.193 1.00 50.84 87 SER A C 1
ATOM 701 O O . SER A 1 109 ? -4.387 1.475 94.162 1.00 48.56 87 SER A O 1
ATOM 704 N N . ASN A 1 110 ? -4.590 -0.711 93.630 1.00 44.85 88 ASN A N 1
ATOM 705 C CA . ASN A 1 110 ? -3.364 -0.827 92.846 1.00 41.11 88 ASN A CA 1
ATOM 706 C C . ASN A 1 110 ? -2.053 -0.647 93.617 1.00 38.85 88 ASN A C 1
ATOM 707 O O . ASN A 1 110 ? -1.062 -0.158 93.065 1.00 39.47 88 ASN A O 1
ATOM 712 N N . LEU A 1 111 ? -2.032 -1.099 94.866 1.00 38.57 89 LEU A N 1
ATOM 713 C CA . LEU A 1 111 ? -0.839 -1.008 95.689 1.00 37.09 89 LEU A CA 1
ATOM 714 C C . LEU A 1 111 ? 0.076 -2.180 95.448 1.00 38.47 89 LEU A C 1
ATOM 715 O O . LEU A 1 111 ? -0.295 -3.326 95.685 1.00 43.42 89 LEU A O 1
ATOM 720 N N . LYS A 1 112 ? 1.298 -1.902 95.021 1.00 36.41 90 LYS A N 1
ATOM 721 C CA . LYS A 1 112 ? 2.231 -2.953 94.686 1.00 32.29 90 LYS A CA 1
ATOM 722 C C . LYS A 1 112 ? 3.576 -2.731 95.374 1.00 32.86 90 LYS A C 1
ATOM 723 O O . LYS A 1 112 ? 4.030 -1.590 95.558 1.00 28.85 90 LYS A O 1
ATOM 729 N N . ILE A 1 113 ? 4.209 -3.832 95.743 1.00 30.53 91 ILE A N 1
ATOM 730 C CA . ILE A 1 113 ? 5.557 -3.819 96.271 1.00 32.01 91 ILE A CA 1
ATOM 731 C C . ILE A 1 113 ? 6.470 -3.070 95.297 1.00 34.04 91 ILE A C 1
ATOM 732 O O . ILE A 1 113 ? 6.472 -3.353 94.087 1.00 31.85 91 ILE A O 1
ATOM 737 N N . LEU A 1 114 ? 7.226 -2.124 95.859 1.00 30.18 92 LEU A N 1
ATOM 738 C CA . LEU A 1 114 ? 8.121 -1.174 95.167 1.00 31.28 92 LEU A CA 1
ATOM 739 C C . LEU A 1 114 ? 7.474 0.121 94.695 1.00 27.47 92 LEU A C 1
ATOM 740 O O . LEU A 1 114 ? 8.168 1.024 94.323 1.00 26.62 92 LEU A O 1
ATOM 745 N N . ASP A 1 115 ? 6.144 0.219 94.727 1.00 24.49 93 ASP A N 1
ATOM 746 C CA . ASP A 1 115 ? 5.484 1.481 94.487 1.00 25.80 93 ASP A CA 1
ATOM 747 C C . ASP A 1 115 ? 5.851 2.494 95.558 1.00 23.34 93 ASP A C 1
ATOM 748 O O . ASP A 1 115 ? 6.162 2.121 96.678 1.00 23.90 93 ASP A O 1
ATOM 753 N N . ILE A 1 116 ? 5.744 3.771 95.205 1.00 22.92 94 ILE A N 1
ATOM 754 C CA . ILE A 1 116 ? 5.989 4.885 96.111 1.00 24.21 94 ILE A CA 1
ATOM 755 C C . ILE A 1 116 ? 4.711 5.256 96.865 1.00 24.98 94 ILE A C 1
ATOM 756 O O . ILE A 1 116 ? 3.634 5.310 96.297 1.00 27.57 94 ILE A O 1
ATOM 761 N N . ILE A 1 117 ? 4.872 5.530 98.156 1.00 25.02 95 ILE A N 1
ATOM 762 C CA . ILE A 1 117 ? 3.813 6.016 99.033 1.00 26.75 95 ILE A CA 1
ATOM 763 C C . ILE A 1 117 ? 4.261 7.398 99.551 1.00 25.54 95 ILE A C 1
ATOM 764 O O . ILE A 1 117 ? 5.384 7.514 100.082 1.00 23.98 95 ILE A O 1
ATOM 769 N N . VAL A 1 118 ? 3.397 8.410 99.410 1.00 21.35 96 VAL A N 1
ATOM 770 C CA . VAL A 1 118 ? 3.636 9.797 99.882 1.00 22.17 96 VAL A CA 1
ATOM 771 C C . VAL A 1 118 ? 2.532 10.204 100.848 1.00 22.52 96 VAL A C 1
ATOM 772 O O . VAL A 1 118 ? 1.331 10.058 100.537 1.00 24.81 96 VAL A O 1
ATOM 776 N N . SER A 1 119 ? 2.918 10.664 102.034 1.00 22.56 97 SER A N 1
ATOM 777 C CA . SER A 1 119 ? 1.956 11.203 102.985 1.00 23.51 97 SER A CA 1
ATOM 778 C C . SER A 1 119 ? 1.287 12.501 102.528 1.00 22.48 97 SER A C 1
ATOM 779 O O . SER A 1 119 ? 1.945 13.508 102.424 1.00 24.07 97 SER A O 1
ATOM 782 N N . SER A 1 120 ? -0.041 12.502 102.349 1.00 25.31 98 SER A N 1
ATOM 783 C CA . SER A 1 120 ? -0.764 13.765 102.491 1.00 26.26 98 SER A CA 1
ATOM 784 C C . SER A 1 120 ? -0.974 14.113 103.969 1.00 25.75 98 SER A C 1
ATOM 785 O O . SER A 1 120 ? -1.029 15.292 104.337 1.00 22.74 98 SER A O 1
ATOM 788 N N . GLU A 1 121 ? -1.059 13.084 104.787 1.00 24.90 99 GLU A N 1
ATOM 789 C CA . GLU A 1 121 ? -1.305 13.177 106.207 1.00 26.25 99 GLU A CA 1
ATOM 790 C C . GLU A 1 121 ? -0.773 11.947 106.867 1.00 24.29 99 GLU A C 1
ATOM 791 O O . GLU A 1 121 ? -0.649 10.910 106.246 1.00 23.41 99 GLU A O 1
ATOM 797 N N . THR A 1 122 ? -0.535 12.062 108.166 1.00 24.37 100 THR A N 1
ATOM 798 C CA . THR A 1 122 ? -0.105 10.961 108.954 1.00 21.65 100 THR A CA 1
ATOM 799 C C . THR A 1 122 ? -0.676 11.067 110.364 1.00 21.17 100 THR A C 1
ATOM 800 O O . THR A 1 122 ? -0.858 12.160 110.905 1.00 22.32 100 THR A O 1
ATOM 804 N N . ALA A 1 123 ? -0.902 9.922 110.977 1.00 19.58 101 ALA A N 1
ATOM 805 C CA . ALA A 1 123 ? -1.440 9.829 112.336 1.00 17.83 101 ALA A CA 1
ATOM 806 C C . ALA A 1 123 ? -0.992 8.538 113.026 1.00 21.05 101 ALA A C 1
ATOM 807 O O . ALA A 1 123 ? -0.689 7.566 112.332 1.00 19.99 101 ALA A O 1
ATOM 809 N N . TYR A 1 124 ? -0.944 8.488 114.362 1.00 21.31 102 TYR A N 1
ATOM 810 C CA . TYR A 1 124 ? -0.712 7.196 115.037 1.00 23.39 102 TYR A CA 1
ATOM 811 C C . TYR A 1 124 ? -1.936 6.338 114.989 1.00 23.63 102 TYR A C 1
ATOM 812 O O . TYR A 1 124 ? -3.015 6.852 115.190 1.00 28.35 102 TYR A O 1
ATOM 821 N N . TYR A 1 125 ? -1.762 5.034 114.821 1.00 27.75 103 TYR A N 1
ATOM 822 C CA . TYR A 1 125 ? -2.881 4.129 115.087 1.00 29.13 103 TYR A CA 1
ATOM 823 C C . TYR A 1 125 ? -2.898 3.653 116.557 1.00 30.32 103 TYR A C 1
ATOM 824 O O . TYR A 1 125 ? -3.954 3.226 117.030 1.00 32.75 103 TYR A O 1
ATOM 833 N N . ASP A 1 126 ? -1.754 3.748 117.268 1.00 27.85 104 ASP A N 1
ATOM 834 C CA . ASP A 1 126 ? -1.553 3.150 118.607 1.00 26.30 104 ASP A CA 1
ATOM 835 C C . ASP A 1 126 ? -1.485 4.154 119.759 1.00 29.15 104 ASP A C 1
ATOM 836 O O . ASP A 1 126 ? -0.992 3.839 120.841 1.00 31.71 104 ASP A O 1
ATOM 841 N N . PHE A 1 127 ? -1.951 5.370 119.530 1.00 27.40 105 PHE A N 1
ATOM 842 C CA . PHE A 1 127 ? -2.092 6.343 120.581 1.00 29.80 105 PHE A CA 1
ATOM 843 C C . PHE A 1 127 ? -3.594 6.382 120.933 1.00 31.24 105 PHE A C 1
ATOM 844 O O . PHE A 1 127 ? -4.430 6.453 120.044 1.00 32.05 105 PHE A O 1
ATOM 852 N N . ASP A 1 128 ? -3.920 6.386 122.223 1.00 31.72 106 ASP A N 1
ATOM 853 C CA . ASP A 1 128 ? -5.353 6.312 122.659 1.00 29.19 106 ASP A CA 1
ATOM 854 C C . ASP A 1 128 ? -5.606 6.906 124.021 1.00 28.09 106 ASP A C 1
ATOM 855 O O . ASP A 1 128 ? -5.408 6.269 125.057 1.00 33.62 106 ASP A O 1
ATOM 860 N N . LEU A 1 129 ? -5.978 8.175 124.005 1.00 27.48 107 LEU A N 1
ATOM 861 C CA . LEU A 1 129 ? -6.614 8.812 125.110 1.00 29.47 107 LEU A CA 1
ATOM 862 C C . LEU A 1 129 ? -8.120 9.012 124.758 1.00 30.94 107 LEU A C 1
ATOM 863 O O . LEU A 1 129 ? -8.663 10.090 125.054 1.00 32.42 107 LEU A O 1
ATOM 868 N N . THR A 1 130 ? -8.741 8.006 124.119 1.00 33.53 108 THR A N 1
ATOM 869 C CA . THR A 1 130 ? -10.213 8.110 123.756 1.00 37.51 108 THR A CA 1
ATOM 870 C C . THR A 1 130 ? -11.065 8.385 125.005 1.00 41.68 108 THR A C 1
ATOM 871 O O . THR A 1 130 ? -11.890 9.319 125.009 1.00 44.66 108 THR A O 1
ATOM 875 N N . LYS A 1 131 ? -10.760 7.661 126.083 1.00 40.02 109 LYS A N 1
ATOM 876 C CA A LYS A 1 131 ? -11.431 7.864 127.369 0.50 40.12 109 LYS A CA 1
ATOM 877 C CA B LYS A 1 131 ? -11.376 7.860 127.407 0.50 40.02 109 LYS A CA 1
ATOM 878 C C . LYS A 1 131 ? -11.542 9.332 127.786 1.00 39.28 109 LYS A C 1
ATOM 879 O O . LYS A 1 131 ? -12.496 9.706 128.474 1.00 42.80 109 LYS A O 1
ATOM 890 N N . PHE A 1 132 ? -10.607 10.167 127.385 1.00 38.23 110 PHE A N 1
ATOM 891 C CA . PHE A 1 132 ? -10.720 11.607 127.698 1.00 38.64 110 PHE A CA 1
ATOM 892 C C . PHE A 1 132 ? -11.308 12.425 126.559 1.00 37.64 110 PHE A C 1
ATOM 893 O O . PHE A 1 132 ? -11.183 13.661 126.549 1.00 36.02 110 PHE A O 1
ATOM 901 N N . GLY A 1 133 ? -11.904 11.733 125.588 1.00 40.33 111 GLY A N 1
ATOM 902 C CA . GLY A 1 133 ? -12.596 12.374 124.464 1.00 43.87 111 GLY A CA 1
ATOM 903 C C . GLY A 1 133 ? -11.785 12.763 123.235 1.00 44.22 111 GLY A C 1
ATOM 904 O O . GLY A 1 133 ? -12.345 13.243 122.251 1.00 42.59 111 GLY A O 1
ATOM 905 N N . HIS A 1 134 ? -10.468 12.572 123.273 1.00 39.63 112 HIS A N 1
ATOM 906 C CA . HIS A 1 134 ? -9.654 12.776 122.075 1.00 34.65 112 HIS A CA 1
ATOM 907 C C . HIS A 1 134 ? -9.950 11.700 121.038 1.00 32.22 112 HIS A C 1
ATOM 908 O O . HIS A 1 134 ? -10.300 10.576 121.374 1.00 35.84 112 HIS A O 1
ATOM 915 N N . LYS A 1 135 ? -9.754 12.031 119.763 1.00 36.53 113 LYS A N 1
ATOM 916 C CA . LYS A 1 135 ? -9.883 11.060 118.685 1.00 38.38 113 LYS A CA 1
ATOM 917 C C . LYS A 1 135 ? -8.863 9.930 118.772 1.00 40.47 113 LYS A C 1
ATOM 918 O O . LYS A 1 135 ? -7.788 10.081 119.375 1.00 39.71 113 LYS A O 1
ATOM 924 N N . ILE A 1 136 ? -9.189 8.804 118.162 1.00 36.97 114 ILE A N 1
ATOM 925 C CA . ILE A 1 136 ? -8.265 7.706 118.104 1.00 37.50 114 ILE A CA 1
ATOM 926 C C . ILE A 1 136 ? -6.959 8.177 117.404 1.00 34.39 114 ILE A C 1
ATOM 927 O O . ILE A 1 136 ? -6.982 8.792 116.339 1.00 34.08 114 ILE A O 1
ATOM 932 N N . GLY A 1 137 ? -5.827 7.959 118.070 1.00 34.54 115 GLY A N 1
ATOM 933 C CA . GLY A 1 137 ? -4.521 8.371 117.537 1.00 31.44 115 GLY A CA 1
ATOM 934 C C . GLY A 1 137 ? -4.141 9.789 117.882 1.00 31.38 115 GLY A C 1
ATOM 935 O O . GLY A 1 137 ? -3.001 10.230 117.636 1.00 30.10 115 GLY A O 1
ATOM 936 N N . GLN A 1 138 ? -5.041 10.524 118.507 1.00 27.21 116 GLN A N 1
ATOM 937 C CA . GLN A 1 138 ? -4.783 11.953 118.691 1.00 27.51 116 GLN A CA 1
ATOM 938 C C . GLN A 1 138 ? -4.052 12.304 119.985 1.00 27.34 116 GLN A C 1
ATOM 939 O O . GLN A 1 138 ? -4.543 12.024 121.079 1.00 29.40 116 GLN A O 1
ATOM 945 N N . VAL A 1 139 ? -2.901 12.971 119.867 1.00 28.87 117 VAL A N 1
ATOM 946 C CA . VAL A 1 139 ? -2.196 13.496 121.021 1.00 27.07 117 VAL A CA 1
ATOM 947 C C . VAL A 1 139 ? -2.769 14.848 121.457 1.00 29.84 117 VAL A C 1
ATOM 948 O O . VAL A 1 139 ? -3.070 15.716 120.631 1.00 28.13 117 VAL A O 1
ATOM 952 N N . PRO A 1 140 ? -2.926 15.036 122.770 1.00 31.96 118 PRO A N 1
ATOM 953 C CA . PRO A 1 140 ? -3.470 16.286 123.289 1.00 31.79 118 PRO A CA 1
ATOM 954 C C . PRO A 1 140 ? -2.838 17.590 122.765 1.00 35.93 118 PRO A C 1
ATOM 955 O O . PRO A 1 140 ? -1.609 17.776 122.773 1.00 32.90 118 PRO A O 1
ATOM 959 N N . ASN A 1 141 ? -3.700 18.509 122.323 1.00 37.53 119 ASN A N 1
ATOM 960 C CA . ASN A 1 141 ? -3.289 19.816 121.783 1.00 38.66 119 ASN A CA 1
ATOM 961 C C . ASN A 1 141 ? -2.650 19.715 120.384 1.00 38.29 119 ASN A C 1
ATOM 962 O O . ASN A 1 141 ? -2.067 20.676 119.905 1.00 36.73 119 ASN A O 1
ATOM 967 N N . LEU A 1 142 ? -2.761 18.545 119.750 1.00 36.64 120 LEU A N 1
ATOM 968 C CA . LEU A 1 142 ? -2.255 18.357 118.394 1.00 35.06 120 LEU A CA 1
ATOM 969 C C . LEU A 1 142 ? -3.367 17.836 117.482 1.00 35.03 120 LEU A C 1
ATOM 970 O O . LEU A 1 142 ? -4.343 17.232 117.952 1.00 31.82 120 LEU A O 1
ATOM 975 N N . PRO A 1 143 ? -3.201 18.008 116.159 1.00 34.47 121 PRO A N 1
ATOM 976 C CA . PRO A 1 143 ? -4.196 17.411 115.293 1.00 32.93 121 PRO A CA 1
ATOM 977 C C . PRO A 1 143 ? -4.094 15.917 115.351 1.00 32.37 121 PRO A C 1
ATOM 978 O O . PRO A 1 143 ? -2.996 15.389 115.634 1.00 29.83 121 PRO A O 1
ATOM 982 N N . GLN A 1 144 ? -5.220 15.247 115.123 1.00 28.90 122 GLN A N 1
ATOM 983 C CA . GLN A 1 144 ? -5.278 13.801 114.947 1.00 29.71 122 GLN A CA 1
ATOM 984 C C . GLN A 1 144 ? -4.370 13.417 113.764 1.00 31.14 122 GLN A C 1
ATOM 985 O O . GLN A 1 144 ? -3.709 12.378 113.790 1.00 32.57 122 GLN A O 1
ATOM 991 N N . LYS A 1 145 ? -4.400 14.275 112.739 1.00 31.45 123 LYS A N 1
ATOM 992 C CA . LYS A 1 145 ? -3.708 14.064 111.457 1.00 29.49 123 LYS A CA 1
ATOM 993 C C . LYS A 1 145 ? -2.770 15.193 111.173 1.00 28.88 123 LYS A C 1
ATOM 994 O O . LYS A 1 145 ? -3.179 16.333 110.938 1.00 28.04 123 LYS A O 1
ATOM 1000 N N . PHE A 1 146 ? -1.467 14.893 111.183 1.00 27.62 124 PHE A N 1
ATOM 1001 C CA . PHE A 1 146 ? -0.520 15.888 110.835 1.00 23.36 124 PHE A CA 1
ATOM 1002 C C . PHE A 1 146 ? -0.519 15.997 109.303 1.00 25.56 124 PHE A C 1
ATOM 1003 O O . PHE A 1 146 ? -0.460 15.012 108.590 1.00 28.08 124 PHE A O 1
ATOM 1011 N N . LYS A 1 147 ? -0.601 17.203 108.805 1.00 24.39 125 LYS A N 1
ATOM 1012 C CA . LYS A 1 147 ? -0.666 17.404 107.364 1.00 27.48 125 LYS A CA 1
ATOM 1013 C C . LYS A 1 147 ? 0.733 17.637 106.833 1.00 26.02 125 LYS A C 1
ATOM 1014 O O . LYS A 1 147 ? 1.437 18.560 107.279 1.00 25.19 125 LYS A O 1
ATOM 1020 N N . ALA A 1 148 ? 1.105 16.874 105.813 1.00 24.87 126 ALA A N 1
ATOM 1021 C CA . ALA A 1 148 ? 2.353 17.209 105.106 1.00 26.85 126 ALA A CA 1
ATOM 1022 C C . ALA A 1 148 ? 2.272 18.596 104.454 1.00 27.79 126 ALA A C 1
ATOM 1023 O O . ALA A 1 148 ? 1.192 19.083 104.129 1.00 29.30 126 ALA A O 1
ATOM 1025 N N . ASP A 1 149 ? 3.445 19.163 104.224 1.00 26.05 127 ASP A N 1
ATOM 1026 C CA . ASP A 1 149 ? 3.602 20.532 103.734 1.00 26.30 127 ASP A CA 1
ATOM 1027 C C . ASP A 1 149 ? 2.921 20.719 102.389 1.00 29.17 127 ASP A C 1
ATOM 1028 O O . ASP A 1 149 ? 3.152 19.962 101.451 1.00 27.72 127 ASP A O 1
ATOM 1033 N N . GLU A 1 150 ? 2.069 21.747 102.297 1.00 31.33 128 GLU A N 1
ATOM 1034 C CA . GLU A 1 150 ? 1.349 22.054 101.053 1.00 33.77 128 GLU A CA 1
ATOM 1035 C C . GLU A 1 150 ? 2.250 22.155 99.810 1.00 31.39 128 GLU A C 1
ATOM 1036 O O . GLU A 1 150 ? 1.913 21.653 98.733 1.00 34.07 128 GLU A O 1
ATOM 1042 N N . GLU A 1 151 ? 3.387 22.813 99.958 1.00 32.52 129 GLU A N 1
ATOM 1043 C CA . GLU A 1 151 ? 4.297 23.069 98.845 1.00 33.02 129 GLU A CA 1
ATOM 1044 C C . GLU A 1 151 ? 5.032 21.790 98.433 1.00 32.76 129 GLU A C 1
ATOM 1045 O O . GLU A 1 151 ? 5.151 21.500 97.245 1.00 29.03 129 GLU A O 1
ATOM 1051 N N . LEU A 1 152 ? 5.456 20.995 99.416 1.00 29.68 130 LEU A N 1
ATOM 1052 C CA . LEU A 1 152 ? 6.041 19.689 99.113 1.00 29.00 130 LEU A CA 1
ATOM 1053 C C . LEU A 1 152 ? 5.061 18.808 98.373 1.00 26.08 130 LEU A C 1
ATOM 1054 O O . LEU A 1 152 ? 5.451 18.151 97.416 1.00 26.68 130 LEU A O 1
ATOM 1059 N N . LEU A 1 153 ? 3.772 18.861 98.726 1.00 24.52 131 LEU A N 1
ATOM 1060 C CA . LEU A 1 153 ? 2.776 18.084 98.037 1.00 26.20 131 LEU A CA 1
ATOM 1061 C C . LEU A 1 153 ? 2.540 18.522 96.575 1.00 27.00 131 LEU A C 1
ATOM 1062 O O . LEU A 1 153 ? 2.305 17.700 95.705 1.00 27.38 131 LEU A O 1
ATOM 1067 N N . LYS A 1 154 ? 2.617 19.816 96.319 1.00 30.85 132 LYS A N 1
ATOM 1068 C CA . LYS A 1 154 ? 2.489 20.342 94.949 1.00 33.37 132 LYS A CA 1
ATOM 1069 C C . LYS A 1 154 ? 3.668 19.886 94.106 1.00 31.13 132 LYS A C 1
ATOM 1070 O O . LYS A 1 154 ? 3.535 19.619 92.911 1.00 29.18 132 LYS A O 1
ATOM 1076 N N . LYS A 1 155 ? 4.838 19.825 94.731 1.00 28.37 133 LYS A N 1
ATOM 1077 C CA . LYS A 1 155 ? 6.018 19.358 94.041 1.00 27.16 133 LYS A CA 1
ATOM 1078 C C . LYS A 1 155 ? 5.915 17.865 93.736 1.00 26.04 133 LYS A C 1
ATOM 1079 O O . LYS A 1 155 ? 6.325 17.434 92.660 1.00 22.70 133 LYS A O 1
ATOM 1085 N N . VAL A 1 156 ? 5.306 17.107 94.639 1.00 26.75 134 VAL A N 1
ATOM 1086 C CA . VAL A 1 156 ? 5.005 15.677 94.360 1.00 25.63 134 VAL A CA 1
ATOM 1087 C C . VAL A 1 156 ? 4.058 15.546 93.175 1.00 26.19 134 VAL A C 1
ATOM 1088 O O . VAL A 1 156 ? 4.303 14.753 92.264 1.00 27.74 134 VAL A O 1
ATOM 1092 N N . ALA A 1 157 ? 2.956 16.287 93.202 1.00 27.94 135 ALA A N 1
ATOM 1093 C CA . ALA A 1 157 ? 2.074 16.432 92.028 1.00 31.75 135 ALA A CA 1
ATOM 1094 C C . ALA A 1 157 ? 2.829 16.658 90.703 1.00 31.34 135 ALA A C 1
ATOM 1095 O O . ALA A 1 157 ? 2.603 15.973 89.727 1.00 33.19 135 ALA A O 1
ATOM 1097 N N . ASN A 1 158 ? 3.716 17.631 90.679 1.00 32.57 136 ASN A N 1
ATOM 1098 C CA . ASN A 1 158 ? 4.566 17.840 89.529 1.00 34.06 136 ASN A CA 1
ATOM 1099 C C . ASN A 1 158 ? 5.293 16.557 89.073 1.00 31.37 136 ASN A C 1
ATOM 1100 O O . ASN A 1 158 ? 5.316 16.217 87.887 1.00 30.04 136 ASN A O 1
ATOM 1105 N N . ILE A 1 159 ? 5.909 15.859 90.020 1.00 28.99 137 ILE A N 1
ATOM 1106 C CA . ILE A 1 159 ? 6.644 14.647 89.708 1.00 27.50 137 ILE A CA 1
ATOM 1107 C C . ILE A 1 159 ? 5.716 13.597 89.113 1.00 27.42 137 ILE A C 1
ATOM 1108 O O . ILE A 1 159 ? 6.096 12.929 88.137 1.00 28.24 137 ILE A O 1
ATOM 1113 N N . VAL A 1 160 ? 4.514 13.454 89.689 1.00 27.38 138 VAL A N 1
ATOM 1114 C CA . VAL A 1 160 ? 3.508 12.506 89.202 1.00 30.39 138 VAL A CA 1
ATOM 1115 C C . VAL A 1 160 ? 3.078 12.895 87.794 1.00 29.87 138 VAL A C 1
ATOM 1116 O O . VAL A 1 160 ? 3.097 12.070 86.889 1.00 30.72 138 VAL A O 1
ATOM 1120 N N . ASP A 1 161 ? 2.675 14.149 87.626 1.00 28.59 139 ASP A N 1
ATOM 1121 C CA . ASP A 1 161 ? 2.121 14.619 86.354 1.00 31.39 139 ASP A CA 1
ATOM 1122 C C . ASP A 1 161 ? 3.080 14.522 85.185 1.00 32.03 139 ASP A C 1
ATOM 1123 O O . ASP A 1 161 ? 2.669 14.242 84.051 1.00 31.62 139 ASP A O 1
ATOM 1128 N N . ASN A 1 162 ? 4.355 14.753 85.457 1.00 33.15 140 ASN A N 1
ATOM 1129 C CA . ASN A 1 162 ? 5.391 14.641 84.441 1.00 34.65 140 ASN A CA 1
ATOM 1130 C C . ASN A 1 162 ? 6.049 13.285 84.309 1.00 34.62 140 ASN A C 1
ATOM 1131 O O . ASN A 1 162 ? 6.980 13.126 83.522 1.00 35.21 140 ASN A O 1
ATOM 1136 N N . LYS A 1 163 ? 5.563 12.299 85.043 1.00 36.54 141 LYS A N 1
ATOM 1137 C CA . LYS A 1 163 ? 6.048 10.927 84.893 1.00 39.01 141 LYS A CA 1
ATOM 1138 C C . LYS A 1 163 ? 7.577 10.808 84.850 1.00 39.53 141 LYS A C 1
ATOM 1139 O O . LYS A 1 163 ? 8.133 10.115 83.986 1.00 41.17 141 LYS A O 1
ATOM 1145 N N . LEU A 1 164 ? 8.248 11.460 85.793 1.00 36.82 142 LEU A N 1
ATOM 1146 C CA . LEU A 1 164 ? 9.699 11.366 85.917 1.00 39.29 142 LEU A CA 1
ATOM 1147 C C . LEU A 1 164 ? 10.176 9.974 86.277 1.00 39.82 142 LEU A C 1
ATOM 1148 O O . LEU A 1 164 ? 11.239 9.554 85.843 1.00 39.25 142 LEU A O 1
ATOM 1153 N N . LEU A 1 165 ? 9.399 9.285 87.102 1.00 38.26 143 LEU A N 1
ATOM 1154 C CA . LEU A 1 165 ? 9.707 7.943 87.509 1.00 36.67 143 LEU A CA 1
ATOM 1155 C C . LEU A 1 165 ? 8.734 7.001 86.831 1.00 36.42 143 LEU A C 1
ATOM 1156 O O . LEU A 1 165 ? 7.524 7.282 86.750 1.00 36.20 143 LEU A O 1
ATOM 1161 N N . ASN A 1 166 ? 9.243 5.864 86.373 1.00 38.86 144 ASN A N 1
ATOM 1162 C CA . ASN A 1 166 ? 8.375 4.831 85.864 1.00 39.18 144 ASN A CA 1
ATOM 1163 C C . ASN A 1 166 ? 7.874 3.988 87.028 1.00 39.27 144 ASN A C 1
ATOM 1164 O O . ASN A 1 166 ? 8.021 2.763 87.031 1.00 37.35 144 ASN A O 1
ATOM 1169 N N . ILE A 1 167 ? 7.293 4.648 88.034 1.00 36.09 145 ILE A N 1
ATOM 1170 C CA . ILE A 1 167 ? 6.890 3.979 89.267 1.00 32.66 145 ILE A CA 1
ATOM 1171 C C . ILE A 1 167 ? 5.570 4.599 89.708 1.00 28.52 145 ILE A C 1
ATOM 1172 O O . ILE A 1 167 ? 5.430 5.818 89.762 1.00 27.58 145 ILE A O 1
ATOM 1177 N N . ASP A 1 168 ? 4.577 3.777 89.969 1.00 27.31 146 ASP A N 1
ATOM 1178 C CA . ASP A 1 168 ? 3.322 4.292 90.502 1.00 28.47 146 ASP A CA 1
ATOM 1179 C C . ASP A 1 168 ? 3.508 4.928 91.869 1.00 29.33 146 ASP A C 1
ATOM 1180 O O . ASP A 1 168 ? 4.211 4.406 92.731 1.00 26.17 146 ASP A O 1
ATOM 1185 N N . ILE A 1 169 ? 2.934 6.113 92.003 1.00 26.28 147 ILE A N 1
ATOM 1186 C CA . ILE A 1 169 ? 2.958 6.878 93.226 1.00 26.54 147 ILE A CA 1
ATOM 1187 C C . ILE A 1 169 ? 1.559 6.977 93.801 1.00 27.33 147 ILE A C 1
ATOM 1188 O O . ILE A 1 169 ? 0.625 7.391 93.115 1.00 27.14 147 ILE A O 1
ATOM 1193 N N . HIS A 1 170 ? 1.431 6.640 95.073 1.00 27.41 148 HIS A N 1
ATOM 1194 C CA . HIS A 1 170 ? 0.179 6.807 95.791 1.00 26.48 148 HIS A CA 1
ATOM 1195 C C . HIS A 1 170 ? 0.299 7.871 96.856 1.00 28.40 148 HIS A C 1
ATOM 1196 O O . HIS A 1 170 ? 1.278 7.892 97.603 1.00 26.76 148 HIS A O 1
ATOM 1203 N N . ILE A 1 171 ? -0.685 8.763 96.916 1.00 25.52 149 ILE A N 1
ATOM 1204 C CA . ILE A 1 171 ? -0.695 9.817 97.904 1.00 25.77 149 ILE A CA 1
ATOM 1205 C C . ILE A 1 171 ? -1.822 9.621 98.870 1.00 25.27 149 ILE A C 1
ATOM 1206 O O . ILE A 1 171 ? -2.974 9.529 98.458 1.00 24.63 149 ILE A O 1
ATOM 1211 N N . GLY A 1 172 ? -1.519 9.576 100.167 1.00 27.09 150 GLY A N 1
ATOM 1212 C CA . GLY A 1 172 ? -2.558 9.377 101.142 1.00 25.54 150 GLY A CA 1
ATOM 1213 C C . GLY A 1 172 ? -2.156 9.323 102.595 1.00 26.44 150 GLY A C 1
ATOM 1214 O O . GLY A 1 172 ? -1.126 9.856 102.990 1.00 25.76 150 GLY A O 1
ATOM 1215 N N . LEU A 1 173 ? -2.987 8.664 103.390 1.00 26.58 151 LEU A N 1
ATOM 1216 C CA . LEU A 1 173 ? -2.805 8.628 104.829 1.00 26.77 151 LEU A CA 1
ATOM 1217 C C . LEU A 1 173 ? -1.882 7.505 105.214 1.00 25.59 151 LEU A C 1
ATOM 1218 O O . LEU A 1 173 ? -2.135 6.329 104.898 1.00 27.86 151 LEU A O 1
ATOM 1223 N N . ILE A 1 174 ? -0.793 7.851 105.892 1.00 24.30 152 ILE A N 1
ATOM 1224 C CA . ILE A 1 174 ? 0.092 6.847 106.427 1.00 23.67 152 ILE A CA 1
ATOM 1225 C C . ILE A 1 174 ? -0.031 6.790 107.930 1.00 21.79 152 ILE A C 1
ATOM 1226 O O . ILE A 1 174 ? -0.049 7.825 108.583 1.00 22.56 152 ILE A O 1
ATOM 1231 N N . LEU A 1 175 ? -0.108 5.574 108.466 1.00 23.16 153 LEU A N 1
ATOM 1232 C CA . LEU A 1 175 ? -0.336 5.331 109.892 1.00 23.49 153 LEU A CA 1
ATOM 1233 C C . LEU A 1 175 ? 0.919 4.789 110.525 1.00 22.32 153 LEU A C 1
ATOM 1234 O O . LEU A 1 175 ? 1.659 4.068 109.903 1.00 26.19 153 LEU A O 1
ATOM 1239 N N . THR A 1 176 ? 1.130 5.136 111.792 1.00 22.63 154 THR A N 1
ATOM 1240 C CA . THR A 1 176 ? 2.345 4.864 112.504 1.00 23.40 154 THR A CA 1
ATOM 1241 C C . THR A 1 176 ? 2.000 4.261 113.842 1.00 23.30 154 THR A C 1
ATOM 1242 O O . THR A 1 176 ? 1.078 4.707 114.530 1.00 21.13 154 THR A O 1
ATOM 1246 N N . GLY A 1 177 ? 2.750 3.243 114.199 1.00 23.15 155 GLY A N 1
ATOM 1247 C CA . GLY A 1 177 ? 2.762 2.735 115.558 1.00 24.06 155 GLY A CA 1
ATOM 1248 C C . GLY A 1 177 ? 3.954 1.830 115.767 1.00 22.19 155 GLY A C 1
ATOM 1249 O O . GLY A 1 177 ? 4.634 1.469 114.822 1.00 24.49 155 GLY A O 1
ATOM 1250 N N . ASP A 1 178 ? 4.204 1.453 117.009 1.00 20.96 156 ASP A N 1
ATOM 1251 C CA . ASP A 1 178 ? 5.468 0.817 117.371 1.00 21.63 156 ASP A CA 1
ATOM 1252 C C . ASP A 1 178 ? 5.392 -0.718 117.158 1.00 26.08 156 ASP A C 1
ATOM 1253 O O . ASP A 1 178 ? 5.917 -1.475 117.973 1.00 26.65 156 ASP A O 1
ATOM 1258 N N . GLN A 1 179 ? 4.749 -1.147 116.070 1.00 30.28 157 GLN A N 1
ATOM 1259 C CA . GLN A 1 179 ? 4.678 -2.589 115.744 1.00 32.20 157 GLN A CA 1
ATOM 1260 C C . GLN A 1 179 ? 4.962 -2.804 114.283 1.00 34.50 157 GLN A C 1
ATOM 1261 O O . GLN A 1 179 ? 4.645 -1.934 113.463 1.00 28.03 157 GLN A O 1
ATOM 1267 N N . PHE A 1 180 ? 5.591 -3.941 113.961 1.00 34.10 158 PHE A N 1
ATOM 1268 C CA . PHE A 1 180 ? 5.695 -4.413 112.583 1.00 37.58 158 PHE A CA 1
ATOM 1269 C C . PHE A 1 180 ? 4.397 -5.080 112.268 1.00 41.31 158 PHE A C 1
ATOM 1270 O O . PHE A 1 180 ? 4.076 -6.095 112.868 1.00 44.93 158 PHE A O 1
ATOM 1278 N N . VAL A 1 181 ? 3.657 -4.517 111.328 1.00 42.04 159 VAL A N 1
ATOM 1279 C CA . VAL A 1 181 ? 2.292 -4.920 111.101 1.00 40.56 159 VAL A CA 1
ATOM 1280 C C . VAL A 1 181 ? 2.255 -6.224 110.270 1.00 44.05 159 VAL A C 1
ATOM 1281 O O . VAL A 1 181 ? 2.961 -6.364 109.250 1.00 40.79 159 VAL A O 1
ATOM 1285 N N . ASP A 1 182 ? 1.442 -7.164 110.757 1.00 46.65 160 ASP A N 1
ATOM 1286 C CA A ASP A 1 182 ? 1.278 -8.445 110.053 0.50 46.31 160 ASP A CA 1
ATOM 1287 C CA B ASP A 1 182 ? 1.268 -8.522 110.221 0.50 49.16 160 ASP A CA 1
ATOM 1288 C C . ASP A 1 182 ? -0.203 -8.711 109.874 1.00 49.98 160 ASP A C 1
ATOM 1289 O O . ASP A 1 182 ? -1.011 -7.815 110.103 1.00 47.20 160 ASP A O 1
ATOM 1298 N N . ASN A 1 183 ? -0.555 -9.909 109.392 1.00 59.73 161 ASN A N 1
ATOM 1299 C CA . ASN A 1 183 ? -1.965 -10.262 109.127 1.00 68.70 161 ASN A CA 1
ATOM 1300 C C . ASN A 1 183 ? -2.764 -10.771 110.342 1.00 75.68 161 ASN A C 1
ATOM 1301 O O . ASN A 1 183 ? -3.915 -11.201 110.182 1.00 75.76 161 ASN A O 1
ATOM 13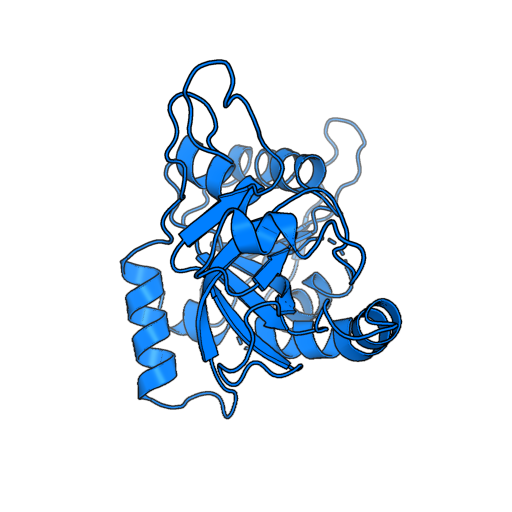06 N N . GLU A 1 184 ? -2.171 -10.706 111.542 1.00 80.38 162 GLU A N 1
ATOM 1307 C CA . GLU A 1 184 ? -2.927 -10.896 112.793 1.00 81.42 162 GLU A CA 1
ATOM 1308 C C . GLU A 1 184 ? -4.017 -9.822 112.854 1.00 80.62 162 GLU A C 1
ATOM 1309 O O . GLU A 1 184 ? -4.005 -8.883 112.052 1.00 83.98 162 GLU A O 1
ATOM 1315 N N . LYS A 1 185 ? -4.949 -9.942 113.798 1.00 82.18 163 LYS A N 1
ATOM 1316 C CA . LYS A 1 185 ? -6.148 -9.071 113.803 1.00 83.33 163 LYS A CA 1
ATOM 1317 C C . LYS A 1 185 ? -5.848 -7.639 114.266 1.00 79.12 163 LYS A C 1
ATOM 1318 O O . LYS A 1 185 ? -6.735 -6.782 114.284 1.00 78.36 163 LYS A O 1
ATOM 1324 N N . ASN A 1 186 ? -4.598 -7.403 114.659 1.00 71.68 164 ASN A N 1
ATOM 1325 C CA . ASN A 1 186 ? -4.040 -6.063 114.740 1.00 67.55 164 ASN A CA 1
ATOM 1326 C C . ASN A 1 186 ? -4.325 -5.267 113.453 1.00 61.27 164 ASN A C 1
ATOM 1327 O O . ASN A 1 186 ? -4.783 -4.128 113.488 1.00 50.91 164 ASN A O 1
ATOM 1332 N N . LEU A 1 187 ? -4.065 -5.890 112.311 1.00 59.56 165 LEU A N 1
ATOM 1333 C CA A LEU A 1 187 ? -4.255 -5.253 111.010 0.50 59.05 165 LEU A CA 1
ATOM 1334 C CA B LEU A 1 187 ? -4.247 -5.216 111.025 0.50 58.51 165 LEU A CA 1
ATOM 1335 C C . LEU A 1 187 ? -5.689 -4.757 110.803 1.00 57.16 165 LEU A C 1
ATOM 1336 O O . LEU A 1 187 ? -5.916 -3.657 110.311 1.00 54.11 165 LEU A O 1
ATOM 1345 N N . GLU A 1 188 ? -6.665 -5.571 111.192 1.00 59.34 166 GLU A N 1
ATOM 1346 C CA . GLU A 1 188 ? -8.066 -5.240 110.881 1.00 60.24 166 GLU A CA 1
ATOM 1347 C C . GLU A 1 188 ? -8.647 -4.104 111.731 1.00 57.35 166 GLU A C 1
ATOM 1348 O O . GLU A 1 188 ? -9.462 -3.314 111.249 1.00 59.07 166 GLU A O 1
ATOM 1354 N N . THR A 1 189 ? -8.211 -3.995 112.983 1.00 58.12 167 THR A N 1
ATOM 1355 C CA . THR A 1 189 ? -8.686 -2.911 113.858 1.00 52.46 167 THR A CA 1
ATOM 1356 C C . THR A 1 189 ? -8.092 -1.548 113.450 1.00 51.55 167 THR A C 1
ATOM 1357 O O . THR A 1 189 ? -8.743 -0.497 113.587 1.00 47.88 167 THR A O 1
ATOM 1361 N N . ILE A 1 190 ? -6.851 -1.558 112.968 1.00 49.98 168 ILE A N 1
ATOM 1362 C CA . ILE A 1 190 ? -6.277 -0.354 112.346 1.00 50.46 168 ILE A CA 1
ATOM 1363 C C . ILE A 1 190 ? -7.168 0.076 111.184 1.00 48.61 168 ILE A C 1
ATOM 1364 O O . ILE A 1 190 ? -7.613 1.232 111.115 1.00 43.51 168 ILE A O 1
ATOM 1369 N N . LYS A 1 191 ? -7.451 -0.877 110.290 1.00 52.77 169 LYS A N 1
ATOM 1370 C CA . LYS A 1 191 ? -8.278 -0.612 109.104 1.00 56.89 169 LYS A CA 1
ATOM 1371 C C . LYS A 1 191 ? -9.645 -0.063 109.485 1.00 57.77 169 LYS A C 1
ATOM 1372 O O . LYS A 1 191 ? -10.122 0.887 108.863 1.00 60.74 169 LYS A O 1
ATOM 1378 N N . LYS A 1 192 ? -10.264 -0.643 110.515 1.00 60.05 170 LYS A N 1
ATOM 1379 C CA . LYS A 1 192 ? -11.578 -0.172 110.971 1.00 61.61 170 LYS A CA 1
ATOM 1380 C C . LYS A 1 192 ? -11.508 1.186 111.653 1.00 55.53 170 LYS A C 1
ATOM 1381 O O . LYS A 1 192 ? -12.478 1.937 111.630 1.00 48.16 170 LYS A O 1
ATOM 1387 N N . ASN A 1 193 ? -10.363 1.508 112.257 1.00 53.49 171 ASN A N 1
ATOM 1388 C CA . ASN A 1 193 ? -10.172 2.833 112.861 1.00 50.00 171 ASN A CA 1
ATOM 1389 C C . ASN A 1 193 ? -9.899 3.930 111.832 1.00 45.43 171 ASN A C 1
ATOM 1390 O O . ASN A 1 193 ? -10.254 5.094 112.042 1.00 47.72 171 ASN A O 1
ATOM 1395 N N . PHE A 1 194 ? -9.252 3.564 110.729 1.00 44.54 172 PHE A N 1
ATOM 1396 C CA . PHE A 1 194 ? -8.949 4.516 109.660 1.00 43.90 172 PHE A CA 1
ATOM 1397 C C . PHE A 1 194 ? -9.214 3.851 108.308 1.00 46.67 172 PHE A C 1
ATOM 1398 O O . PHE A 1 194 ? -8.361 3.110 107.791 1.00 47.38 172 PHE A O 1
ATOM 1406 N N . LYS A 1 195 ? -10.400 4.082 107.743 1.00 50.49 173 LYS A N 1
ATOM 1407 C CA . LYS A 1 195 ? -10.822 3.350 106.536 1.00 53.18 173 LYS A CA 1
ATOM 1408 C C . LYS A 1 195 ? -9.981 3.681 105.302 1.00 50.27 173 LYS A C 1
ATOM 1409 O O . LYS A 1 195 ? -9.553 2.780 104.573 1.00 44.81 173 LYS A O 1
ATOM 1415 N N . ASP A 1 196 ? -9.779 4.974 105.066 1.00 46.14 174 ASP A N 1
ATOM 1416 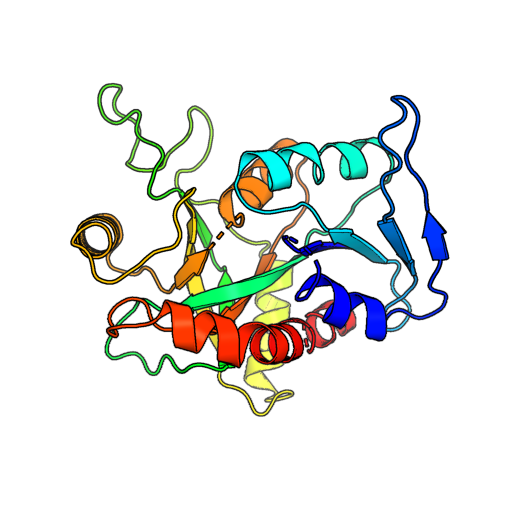C CA . ASP A 1 196 ? -8.999 5.464 103.915 1.00 47.06 174 ASP A CA 1
ATOM 1417 C C . ASP A 1 196 ? -7.460 5.259 103.993 1.00 46.60 174 ASP A C 1
ATOM 1418 O O . ASP A 1 196 ? -6.736 5.660 103.089 1.00 42.72 174 ASP A O 1
ATOM 1423 N N . ALA A 1 197 ? -6.960 4.640 105.057 1.00 44.20 175 ALA A N 1
ATOM 1424 C CA . ALA A 1 197 ? -5.516 4.492 105.252 1.00 42.03 175 ALA A CA 1
ATOM 1425 C C . ALA A 1 197 ? -4.809 3.691 104.147 1.00 40.84 175 ALA A C 1
ATOM 1426 O O . ALA A 1 197 ? -5.255 2.600 103.748 1.00 38.72 175 ALA A O 1
ATOM 1428 N N . LEU A 1 198 ? -3.664 4.217 103.708 1.00 39.12 176 LEU A N 1
ATOM 1429 C CA . LEU A 1 198 ? -2.889 3.657 102.603 1.00 35.08 176 LEU A CA 1
ATOM 1430 C C . LEU A 1 198 ? -1.809 2.675 103.042 1.00 34.15 176 LEU A C 1
ATOM 1431 O O . LEU A 1 198 ? -1.644 1.607 102.460 1.00 32.85 176 LEU A O 1
ATOM 1436 N N . ALA A 1 199 ? -1.056 3.038 104.081 1.00 28.89 177 ALA A N 1
ATOM 1437 C CA . ALA A 1 199 ? 0.146 2.313 104.436 1.00 26.22 177 ALA A CA 1
ATOM 1438 C C . ALA A 1 199 ? 0.572 2.561 105.887 1.00 25.38 177 ALA A C 1
ATOM 1439 O O . ALA A 1 199 ? 0.033 3.432 106.565 1.00 27.53 177 ALA A O 1
ATOM 1441 N N . VAL A 1 200 ? 1.558 1.806 106.336 1.00 27.17 178 VAL A N 1
ATOM 1442 C CA . VAL A 1 200 ? 2.021 1.913 107.702 1.00 25.38 178 VAL A CA 1
ATOM 1443 C C . VAL A 1 200 ? 3.504 2.004 107.739 1.00 25.83 178 VAL A C 1
ATOM 1444 O O . VAL A 1 200 ? 4.200 1.561 106.794 1.00 24.59 178 VAL A O 1
ATOM 1448 N N . ASP A 1 201 ? 3.972 2.537 108.875 1.00 22.92 179 ASP A N 1
ATOM 1449 C CA . ASP A 1 201 ? 5.371 2.657 109.183 1.00 22.01 179 ASP A CA 1
ATOM 1450 C C . ASP A 1 201 ? 5.530 2.753 110.706 1.00 19.09 179 ASP A C 1
ATOM 1451 O O . ASP A 1 201 ? 4.556 2.755 111.427 1.00 19.66 179 ASP A O 1
ATOM 1464 N N . GLU A 1 203 ? 7.667 5.114 112.244 1.00 18.98 181 GLU A N 1
ATOM 1465 C CA . GLU A 1 203 ? 8.234 6.407 112.572 1.00 17.79 181 GLU A CA 1
ATOM 1466 C C . GLU A 1 203 ? 7.564 7.645 112.023 1.00 19.21 181 GLU A C 1
ATOM 1467 O O . GLU A 1 203 ? 7.857 8.754 112.533 1.00 17.76 181 GLU A O 1
ATOM 1473 N N . GLY A 1 204 ? 6.754 7.499 110.986 1.00 18.91 182 GLY A N 1
ATOM 1474 C CA . GLY A 1 204 ? 6.237 8.665 110.243 1.00 18.53 182 GLY A CA 1
ATOM 1475 C C . GLY A 1 204 ? 5.541 9.703 111.089 1.00 18.55 182 GLY A C 1
ATOM 1476 O O . GLY A 1 204 ? 5.899 10.915 111.059 1.00 16.24 182 GLY A O 1
ATOM 1477 N N . ALA A 1 205 ? 4.520 9.328 111.843 1.00 18.68 183 ALA A N 1
ATOM 1478 C CA . ALA A 1 205 ? 3.855 10.346 112.677 1.00 18.45 183 ALA A CA 1
ATOM 1479 C C . ALA A 1 205 ? 4.625 10.868 113.870 1.00 18.54 183 ALA A C 1
ATOM 1480 O O . ALA A 1 205 ? 4.388 12.030 114.279 1.00 17.47 183 ALA A O 1
ATOM 1482 N N . ALA A 1 206 ? 5.674 10.133 114.316 1.00 16.79 184 ALA A N 1
ATOM 1483 C CA . ALA A 1 206 ? 6.585 10.606 115.342 1.00 18.58 184 ALA A CA 1
ATOM 1484 C C . ALA A 1 206 ? 7.382 11.769 114.760 1.00 16.58 184 ALA A C 1
ATOM 1485 O O . ALA A 1 206 ? 7.478 12.829 115.375 1.00 19.06 184 ALA A O 1
ATOM 1487 N N . ILE A 1 207 ? 7.867 11.596 113.539 1.00 17.19 185 ILE A N 1
ATOM 1488 C CA . ILE A 1 207 ? 8.593 12.649 112.854 1.00 19.10 185 ILE A CA 1
ATOM 1489 C C . ILE A 1 207 ? 7.684 13.845 112.582 1.00 19.13 185 ILE A C 1
ATOM 1490 O O . ILE A 1 207 ? 8.112 15.023 112.741 1.00 18.79 185 ILE A O 1
ATOM 1495 N N . ALA A 1 208 ? 6.443 13.553 112.191 1.00 17.63 186 ALA A N 1
ATOM 1496 C CA . ALA A 1 208 ? 5.445 14.622 111.949 1.00 20.18 186 ALA A CA 1
ATOM 1497 C C . ALA A 1 208 ? 5.135 15.428 113.207 1.00 18.76 186 ALA A C 1
ATOM 1498 O O . ALA A 1 208 ? 5.041 16.685 113.170 1.00 19.66 186 ALA A O 1
ATOM 1500 N N . GLN A 1 209 ? 5.100 14.765 114.342 1.00 17.18 187 GLN A N 1
ATOM 1501 C CA . GLN A 1 209 ? 4.919 15.425 115.621 1.00 18.85 187 GLN A CA 1
ATOM 1502 C C . GLN A 1 209 ? 6.096 16.327 115.978 1.00 20.03 187 GLN A C 1
ATOM 1503 O O . GLN A 1 209 ? 5.905 17.521 116.337 1.00 21.79 187 GLN A O 1
ATOM 1509 N N . VAL A 1 210 ? 7.316 15.812 115.843 1.00 20.23 188 VAL A N 1
ATOM 1510 C CA . VAL A 1 210 ? 8.488 16.628 116.029 1.00 19.33 188 VAL A CA 1
ATOM 1511 C C . VAL A 1 210 ? 8.429 17.868 115.084 1.00 21.21 188 VAL A C 1
ATOM 1512 O O . VAL A 1 210 ? 8.583 19.027 115.545 1.00 22.76 188 VAL A O 1
ATOM 1516 N N . ALA A 1 211 ? 8.183 17.628 113.809 1.00 20.27 189 ALA A N 1
ATOM 1517 C CA . ALA A 1 211 ? 8.088 18.717 112.814 1.00 23.53 189 ALA A CA 1
ATOM 1518 C C . ALA A 1 211 ? 7.073 19.806 113.227 1.00 25.10 189 ALA A C 1
ATO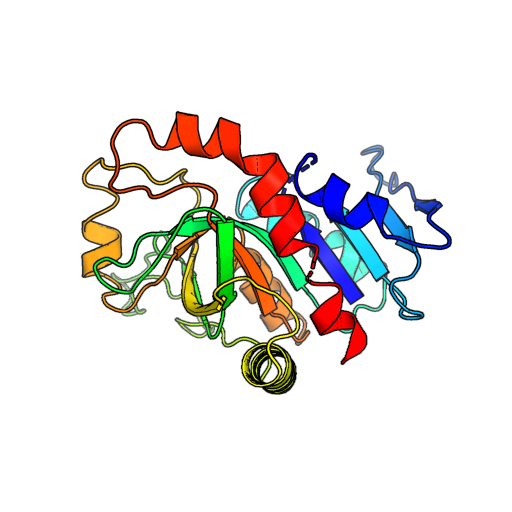M 1519 O O . ALA A 1 211 ? 7.336 21.026 113.066 1.00 27.38 189 ALA A O 1
ATOM 1521 N N . HIS A 1 212 ? 5.913 19.349 113.701 1.00 26.53 190 HIS A N 1
ATOM 1522 C CA . HIS A 1 212 ? 4.844 20.223 114.168 1.00 29.42 190 HIS A CA 1
ATOM 1523 C C . HIS A 1 212 ? 5.303 21.134 115.307 1.00 32.05 190 HIS A C 1
ATOM 1524 O O . HIS A 1 212 ? 5.130 22.386 115.266 1.00 27.25 190 HIS A O 1
ATOM 1531 N N . ILE A 1 2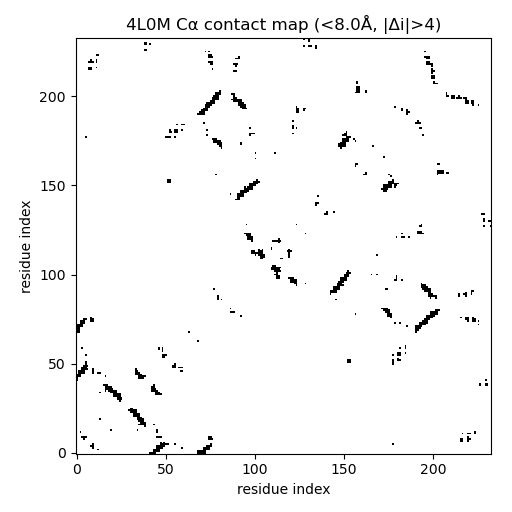13 ? 5.908 20.500 116.312 1.00 29.48 191 ILE A N 1
ATOM 1532 C CA . ILE A 1 213 ? 6.476 21.218 117.448 1.00 29.72 191 ILE A CA 1
ATOM 1533 C C . ILE A 1 213 ? 7.413 22.361 117.006 1.00 28.86 191 ILE A C 1
ATOM 1534 O O . ILE A 1 213 ? 7.330 23.482 117.571 1.00 30.01 191 ILE A O 1
ATOM 1539 N N . PHE A 1 214 ? 8.311 22.096 116.047 1.00 27.93 192 PHE A N 1
ATOM 1540 C CA . PHE A 1 214 ? 9.318 23.081 115.603 1.00 27.74 192 PHE A CA 1
ATOM 1541 C C . PHE A 1 214 ? 8.938 23.830 114.302 1.00 26.56 192 PHE A C 1
ATOM 1542 O O . PHE A 1 214 ? 9.755 24.539 113.712 1.00 28.37 192 PHE A O 1
ATOM 1550 N N . LYS A 1 215 ? 7.677 23.681 113.909 1.00 27.35 193 LYS A N 1
ATOM 1551 C CA . LYS A 1 215 ? 7.128 24.238 112.673 1.00 31.68 193 LYS A CA 1
ATOM 1552 C C . LYS A 1 215 ? 7.971 24.019 111.426 1.00 33.83 193 LYS A C 1
ATOM 1553 O O . LYS A 1 215 ? 8.200 24.951 110.659 1.00 34.10 193 LYS A O 1
ATOM 1559 N N . ILE A 1 216 ? 8.442 22.796 111.211 1.00 30.87 194 ILE A N 1
ATOM 1560 C CA . ILE A 1 216 ? 9.314 22.494 110.097 1.00 32.53 194 ILE A CA 1
ATOM 1561 C C . ILE A 1 216 ? 8.460 21.709 109.126 1.00 30.45 194 ILE A C 1
ATOM 1562 O O . ILE A 1 216 ? 7.759 20.768 109.535 1.00 26.13 194 ILE A O 1
ATOM 1567 N N . PRO A 1 217 ? 8.438 22.151 107.849 1.00 30.75 195 PRO A N 1
ATOM 1568 C CA . PRO A 1 217 ? 7.643 21.445 106.851 1.00 28.04 195 PRO A CA 1
ATOM 1569 C C . PRO A 1 217 ? 8.141 20.021 106.726 1.00 24.54 195 PRO A C 1
ATOM 1570 O O . PRO A 1 217 ? 9.359 19.823 106.694 1.00 23.15 195 PRO A O 1
ATOM 1574 N N . PHE A 1 218 ? 7.236 19.048 106.688 1.00 22.02 196 PHE A N 1
ATOM 1575 C CA . PHE A 1 218 ? 7.644 17.634 106.509 1.00 21.42 196 PHE A CA 1
ATOM 1576 C C . PHE A 1 218 ? 6.879 16.954 105.402 1.00 22.34 196 PHE A C 1
ATOM 1577 O O . PHE A 1 218 ? 5.701 17.296 105.047 1.00 20.54 196 PHE A O 1
ATOM 1585 N N . ILE A 1 219 ? 7.473 15.869 104.910 1.00 18.82 197 ILE A N 1
ATOM 1586 C CA . ILE A 1 219 ? 6.726 14.966 104.095 1.00 18.03 197 ILE A CA 1
ATOM 1587 C C . ILE A 1 219 ? 7.304 13.574 104.326 1.00 17.49 197 ILE A C 1
ATOM 1588 O O . ILE A 1 219 ? 8.517 13.456 104.559 1.00 19.45 197 ILE A O 1
ATOM 1593 N N . ILE A 1 220 ? 6.447 12.585 104.268 1.00 17.57 198 ILE A N 1
ATOM 1594 C CA . ILE A 1 220 ? 6.906 11.170 104.269 1.00 17.96 198 ILE A CA 1
ATOM 1595 C C . ILE A 1 220 ? 6.937 10.596 102.839 1.00 18.54 198 ILE A C 1
ATOM 1596 O O . ILE A 1 220 ? 5.953 10.622 102.126 1.00 19.12 198 ILE A O 1
ATOM 1601 N N . ILE A 1 221 ? 8.110 10.113 102.404 1.00 16.90 199 ILE A N 1
ATOM 1602 C CA . ILE A 1 221 ? 8.302 9.540 101.091 1.00 19.07 199 ILE A CA 1
ATOM 1603 C C . ILE A 1 221 ? 8.827 8.108 101.222 1.00 21.06 199 ILE A C 1
ATOM 1604 O O . ILE A 1 221 ? 10.061 7.906 101.406 1.00 23.42 199 ILE A O 1
ATOM 1609 N N . ARG A 1 222 ? 7.966 7.131 101.094 1.00 20.84 200 ARG A N 1
ATOM 1610 C CA . ARG A 1 222 ? 8.403 5.761 101.331 1.00 22.90 200 ARG A CA 1
ATOM 1611 C C . ARG A 1 222 ? 8.130 4.943 100.082 1.00 23.57 200 ARG A C 1
ATOM 1612 O O . ARG A 1 222 ? 7.626 5.449 99.072 1.00 22.58 200 ARG A O 1
ATOM 1620 N N . SER A 1 223 ? 8.527 3.677 100.138 1.00 24.12 201 SER A N 1
ATOM 1621 C CA . SER A 1 223 ? 8.193 2.739 99.083 1.00 24.10 201 SER A CA 1
ATOM 1622 C C . SER A 1 223 ? 7.718 1.449 99.745 1.00 24.75 201 SER A C 1
ATOM 1623 O O . SER A 1 223 ? 8.205 1.088 100.806 1.00 25.29 201 SER A O 1
ATOM 1626 N N . ILE A 1 224 ? 6.750 0.790 99.116 1.00 25.18 202 ILE A N 1
ATOM 1627 C CA . ILE A 1 224 ? 6.212 -0.476 99.615 1.00 28.28 202 ILE A CA 1
ATOM 1628 C C . ILE A 1 224 ? 7.205 -1.655 99.539 1.00 28.42 202 ILE A C 1
ATOM 1629 O O . ILE A 1 224 ? 7.631 -2.065 98.443 1.00 27.46 202 ILE A O 1
ATOM 1634 N N . SER A 1 225 ? 7.551 -2.190 100.718 1.00 27.98 203 SER A N 1
ATOM 1635 C CA . SER A 1 225 ? 8.426 -3.361 100.839 1.00 30.94 203 SER A CA 1
ATOM 1636 C C . SER A 1 225 ? 7.623 -4.633 100.990 1.00 30.67 203 SER A C 1
ATOM 1637 O O . SER A 1 225 ? 8.126 -5.735 100.812 1.00 31.22 203 SER A O 1
ATOM 1640 N N . ASP A 1 226 ? 6.377 -4.495 101.362 1.00 31.95 204 ASP A N 1
ATOM 1641 C CA . ASP A 1 226 ? 5.611 -5.639 101.704 1.00 31.90 204 ASP A CA 1
ATOM 1642 C C . ASP A 1 226 ? 4.190 -5.224 101.868 1.00 31.74 204 ASP A C 1
ATOM 1643 O O . ASP A 1 226 ? 3.888 -4.042 102.006 1.00 31.94 204 ASP A O 1
ATOM 1648 N N . LEU A 1 227 ? 3.310 -6.218 101.842 1.00 34.76 205 LEU A N 1
ATOM 1649 C CA . LEU A 1 227 ? 1.877 -6.023 102.017 1.00 35.58 205 LEU A CA 1
ATOM 1650 C C . LEU A 1 227 ? 1.473 -6.913 103.211 1.00 41.46 205 LEU A C 1
ATOM 1651 O O . LEU A 1 227 ? 1.531 -8.146 103.096 1.00 40.28 205 LEU A O 1
ATOM 1656 N N . PRO A 1 228 ? 1.157 -6.290 104.374 1.00 45.92 206 PRO A N 1
ATOM 1657 C CA . PRO A 1 228 ? 0.747 -6.921 105.640 1.00 49.79 206 PRO A CA 1
ATOM 1658 C C . PRO A 1 228 ? -0.309 -8.033 105.567 1.00 53.76 206 PRO A C 1
ATOM 1659 O O . PRO A 1 228 ? -0.149 -9.045 106.271 1.00 55.29 206 PRO A O 1
ATOM 1663 N N . ASN A 1 229 ? -1.354 -7.862 104.747 1.00 55.28 207 ASN A N 1
ATOM 1664 C CA A ASN A 1 229 ? -2.411 -8.879 104.562 0.50 55.70 207 ASN A CA 1
ATOM 1665 C CA B ASN A 1 229 ? -2.391 -8.897 104.660 0.50 55.07 207 ASN A CA 1
ATOM 1666 C C . ASN A 1 229 ? -1.844 -10.243 104.169 1.00 54.77 207 ASN A C 1
ATOM 1667 O O . ASN A 1 229 ? -2.340 -11.294 104.574 1.00 59.11 207 ASN A O 1
ATOM 1676 N N . ASN A 1 230 ? -0.812 -10.219 103.338 1.00 54.56 208 ASN A N 1
ATOM 1677 C CA . ASN A 1 230 ? -0.213 -11.449 102.833 1.00 58.40 208 ASN A CA 1
ATOM 1678 C C . ASN A 1 230 ? 0.572 -12.190 103.920 1.00 62.47 208 ASN A C 1
ATOM 1679 O O . ASN A 1 230 ? 1.014 -11.585 104.903 1.00 65.14 208 ASN A O 1
ATOM 1684 N N . LYS A 1 231 ? 0.733 -13.499 103.732 1.00 62.59 209 LYS A N 1
ATOM 1685 C CA . LYS A 1 231 ? 1.059 -14.412 104.830 1.00 65.21 209 LYS A CA 1
ATOM 1686 C C . LYS A 1 231 ? 2.392 -14.198 105.538 1.00 62.16 209 LYS A C 1
ATOM 1687 O O . LYS A 1 231 ? 2.400 -13.861 106.715 1.00 67.80 209 LYS A O 1
ATOM 1693 N N . ASP A 1 232 ? 3.509 -14.408 104.852 1.00 61.82 210 ASP A N 1
ATOM 1694 C CA . ASP A 1 232 ? 4.835 -14.197 105.468 1.00 59.43 210 ASP A CA 1
ATOM 1695 C C . ASP A 1 232 ? 5.443 -12.843 105.038 1.00 52.10 210 ASP A C 1
ATOM 1696 O O . ASP A 1 232 ? 6.573 -12.779 104.519 1.00 47.55 210 ASP A O 1
ATOM 1701 N N . ASN A 1 233 ? 4.705 -11.765 105.284 1.00 51.55 211 ASN A N 1
ATOM 1702 C CA . ASN A 1 233 ? 5.105 -10.432 104.787 1.00 48.57 211 ASN A CA 1
ATOM 1703 C C . ASN A 1 233 ? 6.479 -9.990 105.282 1.00 45.19 211 ASN A C 1
ATOM 1704 O O . ASN A 1 233 ? 7.170 -9.227 104.593 1.00 44.38 211 ASN A O 1
ATOM 1709 N N . HIS A 1 234 ? 6.913 -10.521 106.429 1.00 42.00 212 HIS A N 1
ATOM 1710 C CA . HIS A 1 234 ? 8.278 -10.302 106.887 1.00 43.41 212 HIS A CA 1
ATOM 1711 C C . HIS A 1 234 ? 9.353 -10.831 105.933 1.00 46.90 212 HIS A C 1
ATOM 1712 O O . HIS A 1 234 ? 10.475 -10.298 105.916 1.00 45.95 212 HIS A O 1
ATOM 1719 N N . ILE A 1 235 ? 9.039 -11.889 105.162 1.00 47.52 213 ILE A N 1
ATOM 1720 C CA . ILE A 1 235 ? 9.985 -12.389 104.160 1.00 44.87 213 ILE A CA 1
ATOM 1721 C C . ILE A 1 235 ? 10.074 -11.383 103.025 1.00 39.34 213 ILE A C 1
ATOM 1722 O O . ILE A 1 235 ? 11.173 -11.002 102.637 1.00 40.26 213 ILE A O 1
ATOM 1727 N N . ASP A 1 236 ? 8.930 -10.949 102.507 1.00 37.57 214 ASP A N 1
ATOM 1728 C CA . ASP A 1 236 ? 8.932 -9.913 101.471 1.00 40.69 214 ASP A CA 1
ATOM 1729 C C . ASP A 1 236 ? 9.649 -8.661 101.984 1.00 35.71 214 ASP A C 1
ATOM 1730 O O . ASP A 1 236 ? 10.506 -8.098 101.286 1.00 32.57 214 ASP A O 1
ATOM 1735 N N . PHE A 1 237 ? 9.350 -8.286 103.228 1.00 37.14 215 PHE A N 1
ATOM 1736 C CA . PHE A 1 237 ? 9.986 -7.129 103.848 1.00 34.76 215 PHE A CA 1
ATOM 1737 C C . PHE A 1 237 ? 11.506 -7.277 103.768 1.00 35.57 215 PHE A C 1
ATOM 1738 O O . PHE A 1 237 ? 12.204 -6.366 103.305 1.00 32.65 215 PHE A O 1
ATOM 1746 N N . ASN A 1 238 ? 12.033 -8.458 104.112 1.00 38.46 216 ASN A N 1
ATOM 1747 C CA . ASN A 1 238 ? 13.497 -8.684 104.035 1.00 37.91 216 ASN A CA 1
ATOM 1748 C C . ASN A 1 238 ? 14.038 -8.670 102.590 1.00 38.50 216 ASN A C 1
ATOM 1749 O O . ASN A 1 238 ? 15.096 -8.072 102.318 1.00 41.58 216 ASN A O 1
ATOM 1754 N N . LYS A 1 239 ? 13.320 -9.325 101.677 1.00 39.13 217 LYS A N 1
ATOM 1755 C CA . LYS A 1 239 ? 13.661 -9.334 100.236 1.00 40.40 217 LYS A CA 1
ATOM 1756 C C . LYS A 1 239 ? 13.767 -7.946 99.596 1.00 38.29 217 LYS A C 1
ATOM 1757 O O . LYS A 1 239 ? 14.720 -7.647 98.847 1.00 34.91 217 LYS A O 1
ATOM 1763 N N . PHE A 1 240 ? 12.774 -7.114 99.895 1.00 39.76 218 PHE A N 1
ATOM 1764 C CA . PHE A 1 240 ? 12.589 -5.827 99.204 1.00 36.70 218 PHE A CA 1
ATOM 1765 C C . PHE A 1 240 ? 13.045 -4.574 99.972 1.00 37.29 218 PHE A C 1
ATOM 1766 O O . PHE A 1 240 ? 12.896 -3.445 99.483 1.00 34.70 218 PHE A O 1
ATOM 1774 N N . LEU A 1 241 ? 13.614 -4.747 101.153 1.00 33.05 219 LEU A N 1
ATOM 1775 C CA . LEU A 1 241 ? 13.959 -3.581 101.959 1.00 35.74 219 LEU A CA 1
ATOM 1776 C C . LEU A 1 241 ? 14.925 -2.666 101.222 1.00 36.18 219 LEU A C 1
ATOM 1777 O O . LEU A 1 241 ? 14.734 -1.424 101.174 1.00 38.72 219 LEU A O 1
ATOM 1782 N N . LYS A 1 242 ? 15.955 -3.248 100.631 1.00 35.72 220 LYS A N 1
ATOM 1783 C CA . LYS A 1 242 ? 16.961 -2.446 99.967 1.00 41.12 220 LYS A CA 1
ATOM 1784 C C . LYS A 1 242 ? 16.347 -1.773 98.753 1.00 37.63 220 LYS A C 1
ATOM 1785 O O . LYS A 1 242 ? 16.594 -0.585 98.515 1.00 34.31 220 LYS A O 1
ATOM 1791 N N . THR A 1 243 ? 15.551 -2.523 97.995 1.00 35.64 221 THR A N 1
ATOM 1792 C CA . THR A 1 243 ? 15.045 -2.017 96.723 1.00 39.61 221 THR A CA 1
ATOM 1793 C C . THR A 1 243 ? 13.957 -0.948 96.930 1.00 36.58 221 THR A C 1
ATOM 1794 O O . THR A 1 243 ? 13.952 0.109 96.266 1.00 33.95 221 THR A O 1
A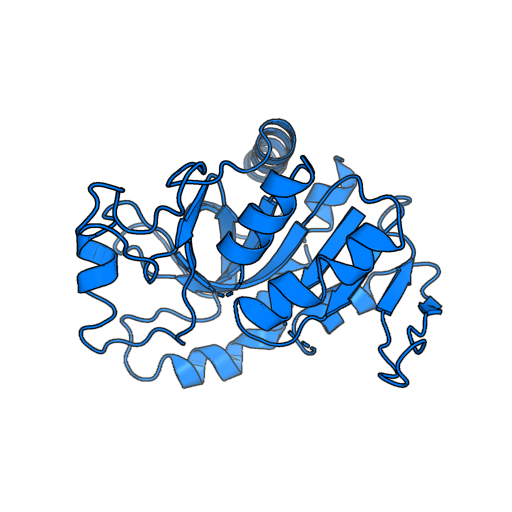TOM 1798 N N . SER A 1 244 ? 13.085 -1.197 97.893 1.00 32.61 222 SER A N 1
ATOM 1799 C CA . SER A 1 244 ? 12.110 -0.186 98.295 1.00 29.91 222 SER A CA 1
ATOM 1800 C C . SER A 1 244 ? 12.874 1.079 98.798 1.00 29.67 222 SER A C 1
ATOM 1801 O O . SER A 1 244 ? 12.531 2.206 98.452 1.00 27.71 222 SER A O 1
ATOM 1804 N N . SER A 1 245 ? 13.982 0.901 99.509 1.00 28.70 223 SER A N 1
ATOM 1805 C CA . SER A 1 245 ? 14.835 2.029 99.843 1.00 30.43 223 SER A CA 1
ATOM 1806 C C . SER A 1 245 ? 15.404 2.763 98.614 1.00 32.04 223 SER A C 1
ATOM 1807 O O . SER A 1 245 ? 15.541 3.998 98.635 1.00 29.80 223 SER A O 1
ATOM 1810 N N . ILE A 1 246 ? 15.743 2.014 97.548 1.00 30.33 224 ILE A N 1
ATOM 1811 C CA . ILE A 1 246 ? 16.221 2.618 96.279 1.00 31.35 224 ILE A CA 1
ATOM 1812 C C . ILE A 1 246 ? 15.150 3.554 95.710 1.00 27.06 224 ILE A C 1
ATOM 1813 O O . ILE A 1 246 ? 15.419 4.711 95.387 1.00 28.46 224 ILE A O 1
ATOM 1818 N N . ASN A 1 247 ? 13.931 3.046 95.656 1.00 26.69 225 ASN A N 1
ATOM 1819 C CA . ASN A 1 247 ? 12.827 3.772 95.118 1.00 26.66 225 ASN A CA 1
ATOM 1820 C C . ASN A 1 247 ? 12.442 4.992 95.961 1.00 26.60 225 ASN A C 1
ATOM 1821 O O . ASN A 1 247 ? 12.156 6.025 95.400 1.00 27.82 225 ASN A O 1
ATOM 1826 N N . SER A 1 248 ? 12.468 4.860 97.288 1.00 28.22 226 SER A N 1
ATOM 1827 C CA . SER A 1 248 ? 12.244 5.987 98.175 1.00 26.38 226 SER A CA 1
ATOM 1828 C C . SER A 1 248 ? 13.302 7.032 97.929 1.00 26.18 226 SER A C 1
ATOM 1829 O O . SER A 1 248 ? 13.025 8.227 97.893 1.00 23.25 226 SER A O 1
ATOM 1832 N N . SER A 1 249 ? 14.538 6.603 97.747 1.00 25.48 227 SER A N 1
ATOM 1833 C CA . SER A 1 249 ? 15.609 7.566 97.538 1.00 26.42 227 SER A CA 1
ATOM 1834 C C . SER A 1 249 ? 15.493 8.282 96.202 1.00 23.67 227 SER A C 1
ATOM 1835 O O . SER A 1 249 ? 15.802 9.471 96.117 1.00 24.92 227 SER A O 1
ATOM 1838 N N . LYS A 1 250 ? 15.072 7.571 95.165 1.00 25.29 228 LYS A N 1
ATOM 1839 C CA . LYS A 1 250 ? 14.876 8.187 93.849 1.00 27.01 228 LYS A CA 1
ATOM 1840 C C . LYS A 1 250 ? 13.824 9.305 93.932 1.00 25.64 228 LYS A C 1
ATOM 1841 O O . LYS A 1 250 ? 14.018 10.397 93.383 1.00 23.43 228 LYS A O 1
ATOM 1855 N N . THR A 1 252 ? 12.835 10.878 96.685 1.00 24.69 230 THR A N 1
ATOM 1856 C CA . THR A 1 252 ? 13.428 11.935 97.514 1.00 25.74 230 THR A CA 1
ATOM 1857 C C . THR A 1 252 ? 14.318 12.865 96.679 1.00 25.99 230 THR A C 1
ATOM 1858 O O . THR A 1 252 ? 14.203 14.088 96.797 1.00 24.14 230 THR A O 1
ATOM 1862 N N . LYS A 1 253 ? 15.216 12.282 95.873 1.00 29.22 231 LYS A N 1
ATOM 1863 C CA . LYS A 1 253 ? 16.042 13.055 94.950 1.00 30.58 231 LYS A CA 1
ATOM 1864 C C . LYS A 1 253 ? 15.173 13.980 94.083 1.00 28.58 231 LYS A C 1
ATOM 1865 O O . LYS A 1 253 ? 15.359 15.182 94.085 1.00 31.61 231 LYS A O 1
ATOM 1871 N N . GLU A 1 254 ? 14.188 13.422 93.383 1.00 31.83 232 GLU A N 1
ATOM 1872 C CA . GLU A 1 254 ? 13.335 14.254 92.526 1.00 31.82 232 GLU A CA 1
ATOM 1873 C C . GLU A 1 254 ? 12.609 15.348 93.268 1.00 32.13 232 GLU A C 1
ATOM 1874 O O . GLU A 1 254 ? 12.496 16.440 92.722 1.00 27.66 232 GLU A O 1
ATOM 1880 N N . LEU A 1 255 ? 12.127 15.080 94.491 1.00 30.45 233 LEU A N 1
ATOM 1881 C CA . LEU A 1 255 ? 11.516 16.138 95.299 1.00 28.15 233 LEU A CA 1
ATOM 1882 C C . LEU A 1 255 ? 12.532 17.22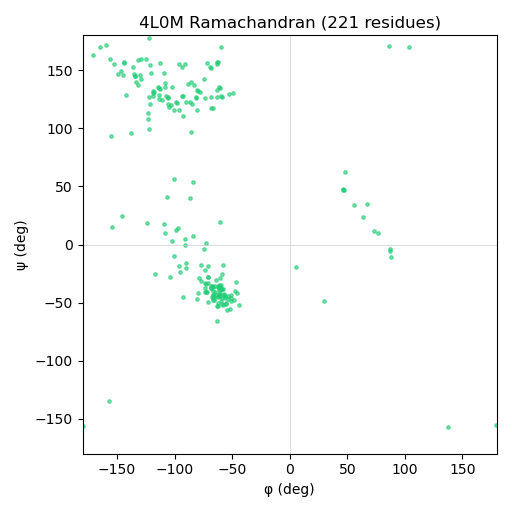3 95.650 1.00 29.05 233 LEU A C 1
ATOM 1883 O O . LEU A 1 255 ? 12.215 18.408 95.552 1.00 29.97 233 LEU A O 1
ATOM 1888 N N . ILE A 1 256 ? 13.750 16.834 96.034 1.00 29.13 234 ILE A N 1
ATOM 1889 C CA . ILE A 1 256 ? 14.778 17.814 96.416 1.00 31.57 234 ILE A CA 1
ATOM 1890 C C . ILE A 1 256 ? 15.117 18.738 95.229 1.00 32.24 234 ILE A C 1
ATOM 1891 O O . ILE A 1 256 ? 15.291 19.938 95.428 1.00 34.64 234 ILE A O 1
ATOM 1896 N N . ARG A 1 257 ? 15.142 18.178 94.016 1.00 31.69 235 ARG A N 1
ATOM 1897 C CA . ARG A 1 257 ? 15.327 18.945 92.769 1.00 32.49 235 ARG A CA 1
ATOM 1898 C C . ARG A 1 257 ? 14.427 20.156 92.738 1.00 32.90 235 ARG A C 1
ATOM 1899 O O . ARG A 1 257 ? 14.846 21.214 92.292 1.00 36.13 235 ARG A O 1
ATOM 1907 N N . LEU A 1 258 ? 13.189 19.993 93.205 1.00 29.77 236 LEU A N 1
ATOM 1908 C CA . LEU A 1 258 ? 12.186 21.019 93.160 1.00 32.01 236 LEU A CA 1
ATOM 1909 C C . LEU A 1 258 ? 12.147 21.925 94.386 1.00 33.79 236 LEU A C 1
ATOM 1910 O O . LEU A 1 258 ? 11.536 22.987 94.329 1.00 35.60 236 LEU A O 1
ATOM 1915 N N . ILE A 1 259 ? 12.768 21.528 95.497 1.00 36.03 237 ILE A N 1
ATOM 1916 C CA . ILE A 1 259 ? 12.626 22.306 96.731 1.00 37.42 237 ILE A CA 1
ATOM 1917 C C . ILE A 1 259 ? 13.212 23.716 96.570 1.00 42.31 237 ILE A C 1
ATOM 1918 O O . ILE A 1 259 ? 12.583 24.744 96.866 1.00 43.31 237 ILE A O 1
#

Foldseek 3Di:
DEEEEQCLLLVLQQVQFAPWDWDFDQPPDPRATWIWGDFPRHTYIYHHQHFFLCSRLVRVVVVVVVDPAAEYEYEFEWAWEAPPPPADFLAKEKEQWEFEQPDDPVVVPDARRDDPPDDRIQGADPVLVVLVVVCQVVVPDPHHYDYYYEYEHRDDAALPCVSVVSCVSPVGHTIYGSVVSVSVSCVVVVHHYMYMWGYQFHRNDHPRVVSNVVCRNVRSNSRSVCSSSVVVD

InterPro domains:
  IPR000845 Nucleoside phosphorylase domain [PF01048] (2-235)
  IPR010049 MTA/SAH nucleosidase [TIGR01704] (2-235)
  IPR035994 Nucleoside phosphorylase superfamily [G3DSA:3.40.50.1580] (2-237)
  IPR035994 Nucleoside phosphorylase superfamily [SSF53167] (2-235)

B-factor: mean 36.03, std 12.78, range [14.77, 89.18]

Sequence (233 aa):
ILIISAQQEESEEINKILDNKEEIVLNDYLENKKKIYKGKIILGKDVISLTTGIGKVNAATWSSSQIISKYKITHIIINSGSSGGIKENNSNLKILDIIVSSETAYYDFDLTKKFGHKIGQVPNLPQKFKADEELLKKVANIVDNKLLNIDIHIGLILTGDQFVDDNEKNLLETIKKNFKDALAVDEGAAIAQVAHIFKIPFIIIRSISDLPNNNKDNHIDFNKFLKTSSINSSKTKELIRLI

Solvent-accessible surface area: 11152 Å² total